Protein AF-A0A838SIJ2-F1 (afdb_monomer)

pLDDT: mean 89.36, std 15.44, range [29.81, 98.94]

Radius of gyration: 17.77 Å; Cα contacts (8 Å, |Δi|>4): 560; chains: 1; bounding box: 44×37×48 Å

Foldseek 3Di:
DDFQPCPPAKDKDQDALNAGEWEQLDPVSDTDRDIDIAGPLQSLLSNLLQVLQQVLLLVQAPPPDLSVQGWRYWYWHAQQDQDPVHLPPDCNSNSFKTWTQWTDGDPPDIQGLQVQLCPDPDLLSVLLVLLSQLSLLLAAQDWAALLQDPVRSRTIMGGRPDDDSAQDLQFLRSQLSLQSLLCSQVVDDDDRGSHCDPSSVVSSVVLCVLLVQDDDRNVDSQSSNSSSSSSSSCSSNSHHRNPDDDPDNGDDCPSPHPDDDDCPPPPDDD

Structure (mmCIF, N/CA/C/O backbone):
data_AF-A0A838SIJ2-F1
#
_entry.id   AF-A0A838SIJ2-F1
#
loop_
_atom_site.group_PDB
_atom_site.id
_atom_site.type_symbol
_atom_site.label_atom_id
_atom_site.label_alt_id
_atom_site.label_comp_id
_atom_site.label_asym_id
_atom_site.label_entity_id
_atom_site.label_seq_id
_atom_site.pdbx_PDB_ins_code
_atom_site.Cartn_x
_atom_site.Cartn_y
_atom_site.Cartn_z
_atom_site.occupancy
_atom_site.B_iso_or_equiv
_atom_site.auth_seq_id
_atom_site.auth_comp_id
_atom_site.auth_asym_id
_atom_site.auth_atom_id
_atom_site.pdbx_PDB_model_num
ATOM 1 N N . MET A 1 1 ? -0.429 3.251 -28.518 1.00 53.34 1 MET A N 1
ATOM 2 C CA . MET A 1 1 ? 0.922 2.746 -28.182 1.00 53.34 1 MET A CA 1
ATOM 3 C C . MET A 1 1 ? 0.916 1.240 -28.373 1.00 53.34 1 MET A C 1
ATOM 5 O O . MET A 1 1 ? -0.005 0.615 -27.863 1.00 53.34 1 MET A O 1
ATOM 9 N N . GLY A 1 2 ? 1.879 0.671 -29.103 1.00 61.56 2 GLY A N 1
ATOM 10 C CA . GLY A 1 2 ? 2.082 -0.785 -29.108 1.00 61.56 2 GLY A CA 1
ATOM 11 C C . GLY A 1 2 ? 2.695 -1.230 -27.777 1.00 61.56 2 GLY A C 1
ATOM 12 O O . GLY A 1 2 ? 3.528 -0.504 -27.230 1.00 61.56 2 GLY A O 1
ATOM 13 N N . CYS A 1 3 ? 2.268 -2.368 -27.221 1.00 69.94 3 CYS A N 1
ATOM 14 C CA . CYS A 1 3 ? 2.990 -2.980 -26.100 1.00 69.94 3 CYS A CA 1
ATOM 15 C C . CYS A 1 3 ? 4.403 -3.347 -26.562 1.00 69.94 3 CYS A C 1
ATOM 17 O O . CYS A 1 3 ? 4.598 -3.655 -27.733 1.00 69.94 3 CYS A O 1
ATOM 19 N N . CYS A 1 4 ? 5.382 -3.305 -25.662 1.00 71.62 4 CYS A N 1
ATOM 20 C CA . CYS A 1 4 ? 6.754 -3.765 -25.909 1.00 71.62 4 CYS A CA 1
ATOM 21 C C . CYS A 1 4 ? 7.569 -3.105 -27.048 1.00 71.62 4 CYS A C 1
ATOM 23 O O . CYS A 1 4 ? 8.779 -3.307 -27.064 1.00 71.62 4 CYS A O 1
ATOM 25 N N . ASP A 1 5 ? 6.976 -2.245 -27.890 1.00 59.56 5 ASP A N 1
ATOM 26 C CA . ASP A 1 5 ? 7.589 -1.767 -29.145 1.00 59.56 5 ASP A CA 1
ATOM 27 C C . ASP A 1 5 ? 7.720 -0.237 -29.293 1.00 59.56 5 ASP A C 1
ATOM 29 O O . ASP A 1 5 ? 8.148 0.248 -30.340 1.00 59.56 5 ASP A O 1
ATOM 33 N N . SER A 1 6 ? 7.405 0.579 -28.278 1.00 53.91 6 SER A N 1
ATOM 34 C CA . SER A 1 6 ? 7.666 2.030 -28.359 1.00 53.91 6 SER A CA 1
ATOM 35 C C . SER A 1 6 ? 8.586 2.532 -27.249 1.00 53.91 6 SER A C 1
ATOM 37 O O . SER A 1 6 ? 8.136 3.105 -26.256 1.00 53.91 6 SER A O 1
ATOM 39 N N . GLU A 1 7 ? 9.895 2.366 -27.458 1.00 52.31 7 GLU A N 1
ATOM 40 C CA . GLU A 1 7 ? 10.956 2.969 -26.635 1.00 52.31 7 GLU A CA 1
ATOM 41 C C . GLU A 1 7 ? 10.888 4.506 -26.605 1.00 52.31 7 GLU A C 1
ATOM 43 O O . GLU A 1 7 ? 11.326 5.127 -25.642 1.00 52.31 7 GLU A O 1
ATOM 48 N N . ALA A 1 8 ? 10.265 5.129 -27.611 1.00 49.56 8 ALA A N 1
ATOM 49 C CA . ALA A 1 8 ? 10.260 6.579 -27.805 1.00 49.56 8 ALA A CA 1
ATOM 50 C C . ALA A 1 8 ? 9.550 7.401 -26.702 1.00 49.56 8 ALA A C 1
ATOM 52 O O . ALA A 1 8 ? 9.642 8.625 -26.725 1.00 49.56 8 ALA A O 1
ATOM 53 N N . GLN A 1 9 ? 8.837 6.774 -25.754 1.00 62.00 9 GLN A N 1
ATOM 54 C CA . GLN A 1 9 ? 8.117 7.475 -24.669 1.00 62.00 9 GLN A CA 1
ATOM 55 C C . GLN A 1 9 ? 8.247 6.805 -23.285 1.00 62.00 9 GLN A C 1
ATOM 57 O O . GLN A 1 9 ? 7.530 7.166 -22.349 1.00 62.00 9 GLN A O 1
ATOM 62 N N . ALA A 1 10 ? 9.140 5.824 -23.126 1.00 80.25 10 ALA A N 1
ATOM 63 C CA . ALA A 1 10 ? 9.351 5.186 -21.829 1.00 80.25 10 ALA A CA 1
ATOM 64 C C . ALA A 1 10 ? 10.190 6.087 -20.907 1.00 80.25 10 ALA A C 1
ATOM 66 O O . ALA A 1 10 ? 11.234 6.607 -21.302 1.00 80.25 10 ALA A O 1
ATOM 67 N N . LYS A 1 11 ? 9.767 6.245 -19.651 1.00 91.12 11 LYS A N 1
ATOM 68 C CA . LYS A 1 11 ? 10.617 6.806 -18.597 1.00 91.12 11 LYS A CA 1
ATOM 69 C C . LYS A 1 11 ? 11.554 5.718 -18.108 1.00 91.12 11 LYS A C 1
ATOM 71 O O . LYS A 1 11 ? 11.099 4.647 -17.713 1.00 91.12 11 LYS A O 1
ATOM 76 N N . VAL A 1 12 ? 12.845 6.019 -18.121 1.00 94.19 12 VAL A N 1
ATOM 77 C CA . VAL A 1 12 ? 13.912 5.169 -17.589 1.00 94.19 12 VAL A CA 1
ATOM 78 C C . VAL A 1 12 ? 14.389 5.779 -16.276 1.00 94.19 12 VAL A C 1
ATOM 80 O O . VAL A 1 12 ? 14.606 6.988 -16.211 1.00 94.19 12 VAL A O 1
ATOM 83 N N . PHE A 1 13 ? 14.505 4.972 -15.225 1.00 95.94 13 PHE A N 1
ATOM 84 C CA . PHE A 1 13 ? 14.795 5.466 -13.882 1.00 95.94 13 PHE A CA 1
ATOM 85 C C . PHE A 1 13 ? 15.447 4.402 -12.998 1.00 95.94 13 PHE A C 1
ATOM 87 O O . PHE A 1 13 ? 15.143 3.218 -13.093 1.00 95.94 13 PHE A O 1
ATOM 94 N N . ASP A 1 14 ? 16.309 4.847 -12.091 1.00 97.62 14 ASP A N 1
ATOM 95 C CA . ASP A 1 14 ? 16.904 4.055 -11.004 1.00 97.62 14 ASP A CA 1
ATOM 96 C C . ASP A 1 14 ? 16.469 4.568 -9.611 1.00 97.62 14 ASP A C 1
ATOM 98 O O . ASP A 1 14 ? 16.940 4.099 -8.566 1.00 97.62 14 ASP A O 1
ATOM 102 N N . LYS A 1 15 ? 15.582 5.574 -9.598 1.00 98.19 15 LYS A N 1
ATOM 103 C CA . LYS A 1 15 ? 15.028 6.237 -8.415 1.00 98.19 15 LYS A CA 1
ATOM 104 C C . LYS A 1 15 ? 13.586 6.690 -8.652 1.00 98.19 15 LYS A C 1
ATOM 106 O O . LYS A 1 15 ? 13.228 7.109 -9.750 1.00 98.19 15 LYS A O 1
ATOM 111 N N . LEU A 1 16 ? 12.792 6.704 -7.586 1.00 97.12 16 LEU A N 1
ATOM 112 C CA . LEU A 1 16 ? 11.449 7.285 -7.506 1.00 97.12 16 LEU A CA 1
ATOM 113 C C . LEU A 1 16 ? 11.408 8.243 -6.313 1.00 97.12 16 LEU A C 1
ATOM 115 O O . LEU A 1 16 ? 11.765 7.845 -5.210 1.00 97.12 16 LEU A O 1
ATOM 119 N N . ALA A 1 17 ? 11.030 9.508 -6.522 1.00 95.56 17 ALA A N 1
ATOM 120 C CA . ALA A 1 17 ? 11.059 10.544 -5.477 1.00 95.56 17 ALA A CA 1
ATOM 121 C C . ALA A 1 17 ? 12.393 10.597 -4.691 1.00 95.56 17 ALA A C 1
ATOM 123 O O . ALA A 1 17 ? 12.428 10.723 -3.468 1.00 95.56 17 ALA A O 1
ATOM 124 N N . GLY A 1 18 ? 13.519 10.419 -5.396 1.00 97.06 18 GLY A N 1
ATOM 125 C CA . GLY A 1 18 ? 14.865 10.359 -4.808 1.00 97.06 18 GLY A CA 1
ATOM 126 C C . GLY A 1 18 ? 15.208 9.049 -4.082 1.00 97.06 18 GLY A C 1
ATOM 127 O O . GLY A 1 18 ? 16.380 8.822 -3.779 1.00 97.06 18 GLY A O 1
ATOM 128 N N . VAL A 1 19 ? 14.232 8.167 -3.857 1.00 98.31 19 VAL A N 1
ATOM 129 C CA . VAL A 1 19 ? 14.419 6.842 -3.262 1.00 98.31 19 VAL A CA 1
ATOM 130 C C . VAL A 1 19 ? 14.907 5.877 -4.332 1.00 98.31 19 VAL A C 1
ATOM 132 O O . VAL A 1 19 ? 14.281 5.763 -5.385 1.00 98.31 19 VAL A O 1
ATOM 135 N N . PRO A 1 20 ? 16.001 5.153 -4.100 1.00 98.25 20 PRO A N 1
ATOM 136 C CA . PRO A 1 20 ? 16.489 4.221 -5.092 1.00 98.25 20 PRO A CA 1
ATOM 137 C C . PRO A 1 20 ? 15.647 2.960 -5.281 1.00 98.25 20 PRO A C 1
ATOM 139 O O . PRO A 1 20 ? 15.061 2.441 -4.329 1.00 98.25 20 PRO A O 1
ATOM 142 N N . THR A 1 21 ? 15.742 2.402 -6.488 1.00 98.25 21 THR A N 1
ATOM 143 C CA . THR A 1 21 ? 15.089 1.153 -6.880 1.00 98.25 21 THR A CA 1
ATOM 144 C C . THR A 1 21 ? 16.060 -0.022 -7.013 1.00 98.25 21 THR A C 1
ATOM 146 O O . THR A 1 21 ? 17.234 0.136 -7.363 1.00 98.25 21 THR A O 1
ATOM 149 N N . PHE A 1 22 ? 15.550 -1.216 -6.722 1.00 98.06 22 PHE A N 1
ATOM 150 C CA . PHE A 1 22 ? 16.259 -2.490 -6.761 1.00 98.06 22 PHE A CA 1
ATOM 151 C C . PHE A 1 22 ? 15.394 -3.576 -7.406 1.00 98.06 22 PHE A C 1
ATOM 153 O O . PHE A 1 22 ? 14.169 -3.458 -7.453 1.00 98.06 22 PHE A O 1
ATOM 160 N N . TYR A 1 23 ? 16.043 -4.645 -7.853 1.00 97.12 23 TYR A N 1
ATOM 161 C CA . TYR A 1 23 ? 15.425 -5.873 -8.352 1.00 97.12 23 TYR A CA 1
ATOM 162 C C . TYR A 1 23 ? 15.892 -7.069 -7.512 1.00 97.12 23 TYR A C 1
ATOM 164 O O . TYR A 1 23 ? 17.026 -7.055 -7.035 1.00 97.12 23 TYR A O 1
ATOM 172 N N . ILE A 1 24 ? 15.033 -8.073 -7.293 1.00 94.00 24 ILE A N 1
ATOM 173 C CA . ILE A 1 24 ? 15.352 -9.253 -6.452 1.00 94.00 24 ILE A CA 1
ATOM 174 C C . ILE A 1 24 ? 15.029 -10.601 -7.107 1.00 94.00 24 ILE A C 1
ATOM 176 O O . ILE A 1 24 ? 15.466 -11.641 -6.628 1.00 94.00 24 ILE A O 1
ATOM 180 N N . ARG A 1 25 ? 14.318 -10.622 -8.240 1.00 91.56 25 ARG A N 1
ATOM 181 C CA . ARG A 1 25 ? 13.931 -11.870 -8.930 1.00 91.56 25 ARG A CA 1
ATOM 182 C C . ARG A 1 25 ? 15.047 -12.417 -9.837 1.00 91.56 25 ARG A C 1
ATOM 184 O O . ARG A 1 25 ? 14.782 -13.083 -10.834 1.00 91.56 25 ARG A O 1
ATOM 191 N N . ASN A 1 26 ? 16.297 -12.104 -9.508 1.00 86.25 26 ASN A N 1
ATOM 192 C CA . ASN A 1 26 ? 17.487 -12.607 -10.188 1.00 86.25 26 ASN A CA 1
ATOM 193 C C . ASN A 1 26 ? 17.900 -13.982 -9.634 1.00 86.25 26 ASN A C 1
ATOM 195 O O . ASN A 1 26 ? 17.316 -14.504 -8.686 1.00 86.25 26 ASN A O 1
ATOM 199 N N . ALA A 1 27 ? 18.931 -14.578 -10.235 1.00 85.88 27 ALA A N 1
ATOM 200 C CA . ALA A 1 27 ? 19.389 -15.915 -9.868 1.00 85.88 27 ALA A CA 1
ATOM 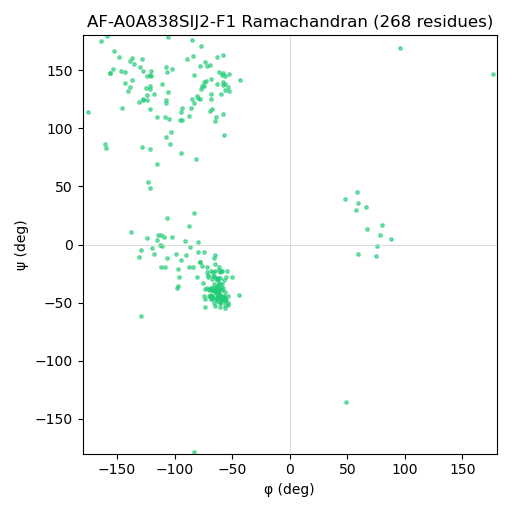201 C C . ALA A 1 27 ? 19.988 -16.010 -8.451 1.00 85.88 27 ALA A C 1
ATOM 203 O O . ALA A 1 27 ? 20.016 -17.107 -7.897 1.00 85.88 27 ALA A O 1
ATOM 204 N N . SER A 1 28 ? 20.480 -14.908 -7.868 1.00 85.62 28 SER A N 1
ATOM 205 C CA . SER A 1 28 ? 21.036 -14.924 -6.508 1.00 85.62 28 SER A CA 1
ATOM 206 C C . SER A 1 28 ? 19.965 -14.785 -5.426 1.00 85.62 28 SER A C 1
ATOM 208 O O . SER A 1 28 ? 20.227 -15.138 -4.279 1.00 85.62 28 SER A O 1
ATOM 210 N N . GLY A 1 29 ? 18.773 -14.280 -5.767 1.00 83.19 29 GLY A N 1
ATOM 211 C CA . GLY A 1 29 ? 17.741 -13.924 -4.789 1.00 83.19 29 GLY A CA 1
ATOM 212 C C . GLY A 1 29 ? 18.141 -12.740 -3.903 1.00 83.19 29 GLY A C 1
ATOM 213 O O . GLY A 1 29 ? 17.509 -12.487 -2.878 1.00 83.19 29 GLY A O 1
ATOM 214 N N . GLU A 1 30 ? 19.202 -12.020 -4.274 1.00 88.25 30 GLU A N 1
ATOM 215 C CA . GLU A 1 30 ? 19.677 -10.839 -3.568 1.00 88.25 30 GLU A CA 1
ATOM 216 C C . GLU A 1 30 ? 19.257 -9.574 -4.309 1.00 88.25 30 GLU A C 1
ATOM 218 O O . GLU A 1 30 ? 19.140 -9.539 -5.534 1.00 88.25 30 GLU A O 1
ATOM 223 N N . ARG A 1 31 ? 19.066 -8.489 -3.558 1.00 92.12 31 ARG A N 1
ATOM 224 C CA . ARG A 1 31 ? 18.758 -7.197 -4.167 1.00 92.12 31 ARG A CA 1
ATOM 225 C C . ARG A 1 31 ? 19.947 -6.654 -4.934 1.00 92.12 31 ARG A C 1
ATOM 227 O O . ARG A 1 31 ? 21.010 -6.435 -4.358 1.00 92.12 31 ARG A O 1
ATOM 234 N N . GLU A 1 32 ? 19.701 -6.267 -6.173 1.00 95.12 32 GLU A N 1
ATOM 235 C CA . GLU A 1 32 ? 20.660 -5.544 -6.997 1.00 95.12 32 GLU A CA 1
ATOM 236 C C . GLU A 1 32 ? 20.108 -4.188 -7.435 1.00 95.12 32 GLU A C 1
ATOM 238 O O . GLU A 1 32 ? 18.898 -3.997 -7.582 1.00 95.12 32 GLU A O 1
ATOM 243 N N . ARG A 1 33 ? 21.007 -3.214 -7.611 1.00 95.50 33 ARG A N 1
ATOM 244 C CA . ARG A 1 33 ? 20.654 -1.918 -8.202 1.00 95.50 33 ARG A CA 1
ATOM 245 C C . ARG A 1 33 ? 20.105 -2.162 -9.599 1.00 95.50 33 ARG A C 1
ATOM 247 O O . ARG A 1 33 ? 20.763 -2.828 -10.391 1.00 95.50 33 ARG A O 1
ATOM 254 N N . TYR A 1 34 ? 18.946 -1.588 -9.903 1.00 95.31 34 TYR A N 1
ATOM 255 C CA . TYR A 1 34 ? 18.307 -1.822 -11.189 1.00 95.31 34 TYR A CA 1
ATOM 256 C C . TYR A 1 34 ? 17.708 -0.545 -11.766 1.00 95.31 34 TYR A C 1
ATOM 258 O O . TYR A 1 34 ? 17.038 0.218 -11.063 1.00 95.31 34 TYR A O 1
ATOM 266 N N . THR A 1 35 ? 17.944 -0.350 -13.062 1.00 95.44 35 THR A N 1
ATOM 267 C CA . THR A 1 35 ? 17.346 0.720 -13.856 1.00 95.44 35 THR A CA 1
ATOM 268 C C . THR A 1 35 ? 16.091 0.178 -14.524 1.00 95.44 35 THR A C 1
ATOM 270 O O . THR A 1 35 ? 16.156 -0.613 -15.466 1.00 95.44 35 THR A O 1
ATOM 273 N N . PHE A 1 36 ? 14.935 0.599 -14.029 1.00 94.94 36 PHE A N 1
ATOM 274 C CA . PHE A 1 36 ? 13.646 0.235 -14.590 1.00 94.94 36 PHE A CA 1
ATOM 275 C C . PHE A 1 36 ? 13.271 1.144 -15.757 1.00 94.94 36 PHE A C 1
ATOM 277 O O .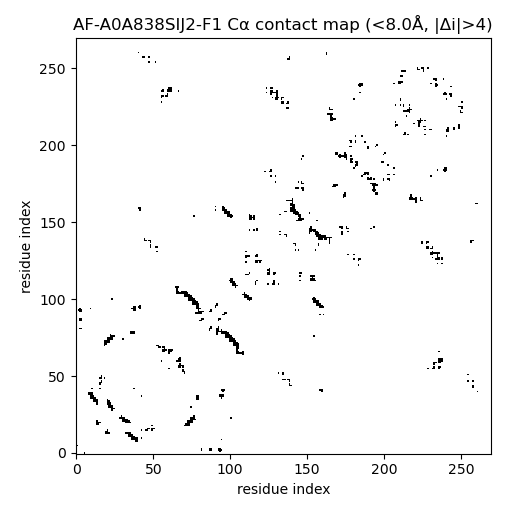 PHE A 1 36 ? 13.787 2.250 -15.930 1.00 94.94 36 PHE A O 1
ATOM 284 N N . LYS A 1 37 ? 12.310 0.667 -16.542 1.00 92.88 37 LYS A N 1
ATOM 285 C CA . LYS A 1 37 ? 11.570 1.475 -17.504 1.00 92.88 37 LYS A CA 1
ATOM 286 C C . LYS A 1 37 ? 10.076 1.302 -17.268 1.00 92.88 37 LYS A C 1
ATOM 288 O O . LYS A 1 37 ? 9.661 0.238 -16.820 1.00 92.88 37 LYS A O 1
ATOM 293 N N . CYS A 1 38 ? 9.277 2.321 -17.556 1.00 92.44 38 CYS A N 1
ATOM 294 C CA . CYS A 1 38 ? 7.818 2.225 -17.636 1.00 92.44 38 CYS A CA 1
ATOM 295 C C . CYS A 1 38 ? 7.237 3.369 -18.467 1.00 92.44 38 CYS A C 1
ATOM 297 O O . CYS A 1 38 ? 7.981 4.210 -18.972 1.00 92.44 38 CYS A O 1
ATOM 299 N N . ASN A 1 39 ? 5.918 3.411 -18.647 1.00 89.31 39 ASN A N 1
ATOM 300 C CA . ASN A 1 39 ? 5.311 4.572 -19.284 1.00 89.31 39 ASN A CA 1
ATOM 301 C C . ASN A 1 39 ? 5.285 5.785 -18.333 1.00 89.31 39 ASN A C 1
ATOM 303 O O . ASN A 1 39 ? 5.329 5.649 -17.109 1.00 89.31 39 ASN A O 1
ATOM 307 N N . GLU A 1 40 ? 5.204 6.992 -18.894 1.00 89.19 40 GLU A N 1
ATOM 308 C CA . GLU A 1 40 ? 5.257 8.236 -18.112 1.00 89.19 40 GLU A CA 1
ATOM 309 C C . GLU A 1 40 ? 4.137 8.348 -17.066 1.00 89.19 40 GLU A C 1
ATOM 311 O O . GLU A 1 40 ? 4.374 8.791 -15.943 1.00 89.19 40 GLU A O 1
ATOM 316 N N . TYR A 1 41 ? 2.931 7.876 -17.389 1.00 87.31 41 TYR A N 1
ATOM 317 C CA . TYR A 1 41 ? 1.806 7.902 -16.454 1.00 87.31 41 TYR A CA 1
ATOM 318 C C . TYR A 1 41 ? 2.025 7.004 -15.233 1.00 87.31 41 TYR A C 1
ATOM 320 O O . TYR A 1 41 ? 1.635 7.372 -14.124 1.00 87.31 41 TYR A O 1
ATOM 328 N N . LEU A 1 42 ? 2.616 5.819 -15.414 1.00 91.69 42 LEU A N 1
ATOM 329 C CA . LEU A 1 42 ? 2.960 4.937 -14.306 1.00 91.69 42 LEU A CA 1
ATOM 330 C C . LEU A 1 42 ? 4.106 5.542 -13.503 1.00 91.69 42 LEU A C 1
ATOM 332 O O . LEU A 1 42 ? 4.007 5.580 -12.281 1.00 91.69 42 LEU A O 1
ATOM 336 N N . PHE A 1 43 ? 5.140 6.065 -14.170 1.00 93.75 43 PHE A N 1
ATOM 337 C CA . PHE A 1 43 ? 6.268 6.721 -13.507 1.00 93.75 43 PHE A CA 1
ATOM 338 C C . PHE A 1 43 ? 5.801 7.835 -12.564 1.00 93.75 43 PHE A C 1
ATOM 340 O O . PHE A 1 43 ? 6.134 7.811 -11.381 1.00 93.75 43 PHE A O 1
ATOM 347 N N . ASN A 1 44 ? 4.969 8.761 -13.050 1.00 91.31 44 ASN A N 1
ATOM 348 C CA . ASN A 1 44 ? 4.460 9.871 -12.239 1.00 91.31 44 ASN A CA 1
ATOM 349 C C . ASN A 1 44 ? 3.606 9.375 -11.060 1.00 91.31 44 ASN A C 1
ATOM 351 O O . ASN A 1 44 ? 3.689 9.908 -9.956 1.00 91.31 44 ASN A O 1
ATOM 355 N N . ARG A 1 45 ? 2.808 8.316 -11.254 1.00 91.50 45 ARG A N 1
ATOM 356 C CA . ARG A 1 45 ? 2.011 7.725 -10.166 1.00 91.50 45 ARG A CA 1
ATOM 357 C C . ARG A 1 45 ? 2.869 7.034 -9.121 1.00 91.50 45 ARG A C 1
ATOM 359 O O . ARG A 1 45 ? 2.624 7.237 -7.937 1.00 91.50 45 ARG A O 1
ATOM 366 N N . LEU A 1 46 ? 3.862 6.255 -9.542 1.00 95.81 46 LEU A N 1
ATOM 367 C CA . LEU A 1 46 ? 4.829 5.637 -8.641 1.00 95.81 46 LEU A CA 1
ATOM 368 C C . LEU A 1 46 ? 5.596 6.711 -7.867 1.00 95.81 46 LEU A C 1
ATOM 370 O O . LEU A 1 46 ? 5.731 6.593 -6.657 1.00 95.81 46 LEU A O 1
ATOM 374 N N . HIS A 1 47 ? 6.025 7.785 -8.530 1.00 95.31 47 HIS A N 1
ATOM 375 C CA . HIS A 1 47 ? 6.695 8.911 -7.884 1.00 95.31 47 HIS A CA 1
ATOM 376 C C . HIS A 1 47 ? 5.835 9.510 -6.761 1.00 95.31 47 HIS A C 1
ATOM 378 O O . HIS A 1 47 ? 6.264 9.532 -5.608 1.00 95.31 47 HIS A O 1
ATOM 384 N N . ASN A 1 48 ? 4.595 9.901 -7.069 1.00 92.81 48 ASN A N 1
ATOM 385 C CA . ASN A 1 48 ? 3.687 10.497 -6.086 1.00 92.81 48 ASN A CA 1
ATOM 386 C C . ASN A 1 48 ? 3.299 9.502 -4.976 1.00 92.81 48 ASN A C 1
ATOM 388 O O . ASN A 1 48 ? 3.125 9.883 -3.817 1.00 92.81 48 ASN A O 1
ATOM 392 N N . TRP A 1 49 ? 3.177 8.213 -5.310 1.00 95.94 49 TRP A N 1
ATOM 393 C CA . TRP A 1 49 ? 2.964 7.157 -4.324 1.00 95.94 49 TRP A CA 1
ATOM 394 C C . TRP A 1 49 ? 4.135 7.069 -3.340 1.00 95.94 49 TRP A C 1
ATOM 396 O O . TRP A 1 49 ? 3.894 7.008 -2.136 1.00 95.94 49 TRP A O 1
ATOM 406 N N . VAL A 1 50 ? 5.386 7.123 -3.811 1.00 97.50 50 VAL A N 1
ATOM 407 C CA . VAL A 1 50 ? 6.569 7.088 -2.937 1.00 97.50 50 VAL A CA 1
ATOM 408 C C . VAL A 1 50 ? 6.627 8.317 -2.033 1.00 97.50 50 VAL A C 1
ATOM 410 O O . VAL A 1 50 ? 6.918 8.177 -0.844 1.00 97.50 50 VAL A O 1
ATOM 413 N N . GLU A 1 51 ? 6.293 9.505 -2.542 1.00 95.38 51 GLU A N 1
ATOM 414 C CA . GLU A 1 51 ? 6.178 10.706 -1.706 1.00 95.38 51 GLU A CA 1
ATOM 415 C C . GLU A 1 51 ? 5.137 10.520 -0.599 1.00 95.38 51 GLU A C 1
ATOM 417 O O . GLU A 1 51 ? 5.422 10.788 0.573 1.00 95.38 51 GLU A O 1
ATOM 422 N N . ARG A 1 52 ? 3.953 9.986 -0.935 1.00 94.00 52 ARG A N 1
ATOM 423 C CA . ARG A 1 52 ? 2.911 9.704 0.059 1.00 94.00 52 ARG A CA 1
ATOM 424 C C . ARG A 1 52 ? 3.350 8.643 1.060 1.00 94.00 52 ARG A C 1
ATOM 426 O O . ARG A 1 52 ? 3.164 8.844 2.257 1.00 94.00 52 ARG A O 1
ATOM 433 N N . LEU A 1 53 ? 3.914 7.532 0.598 1.00 97.56 53 LEU A N 1
ATOM 434 C CA . LEU A 1 53 ? 4.428 6.453 1.438 1.00 97.56 53 LEU A CA 1
ATOM 435 C C . LEU A 1 53 ? 5.426 7.001 2.462 1.00 97.56 53 LEU A C 1
ATOM 437 O O . LEU A 1 53 ? 5.263 6.780 3.661 1.00 97.56 53 LEU A O 1
ATOM 441 N N . ASN A 1 54 ? 6.399 7.782 1.989 1.00 96.25 54 ASN A N 1
ATOM 442 C CA . ASN A 1 54 ? 7.422 8.404 2.818 1.00 96.25 54 ASN A CA 1
ATOM 443 C C . ASN A 1 54 ? 6.822 9.411 3.809 1.00 96.25 54 ASN A C 1
ATOM 445 O O . ASN A 1 54 ? 7.206 9.427 4.977 1.00 96.25 54 ASN A O 1
ATOM 449 N N . TYR A 1 55 ? 5.859 10.228 3.371 1.00 95.06 55 TYR A N 1
ATOM 450 C CA . TYR A 1 55 ? 5.154 11.169 4.240 1.00 95.06 55 TYR A CA 1
ATOM 451 C C . TYR A 1 55 ? 4.417 10.450 5.375 1.00 95.06 55 TYR A C 1
ATOM 453 O O . TYR A 1 55 ? 4.638 10.765 6.544 1.00 95.06 55 TYR A O 1
ATOM 461 N N . VAL A 1 56 ? 3.568 9.464 5.061 1.00 95.69 56 VAL A N 1
ATOM 462 C CA . VAL A 1 56 ? 2.734 8.797 6.075 1.00 95.69 56 VAL A CA 1
ATOM 463 C C . VAL A 1 56 ? 3.602 7.976 7.028 1.00 95.69 56 VAL A C 1
ATOM 465 O O . VAL A 1 56 ? 3.413 8.064 8.242 1.00 95.69 56 VAL A O 1
ATOM 468 N N . SER A 1 57 ? 4.591 7.232 6.518 1.00 97.75 57 SER A N 1
ATOM 469 C CA . SER A 1 57 ? 5.478 6.439 7.374 1.00 97.75 57 SER A CA 1
ATOM 470 C C . SER A 1 57 ? 6.289 7.323 8.322 1.00 97.75 57 SER A C 1
ATOM 472 O O . SER A 1 57 ? 6.387 7.017 9.510 1.00 97.75 57 SER A O 1
ATOM 474 N N . LYS A 1 58 ? 6.818 8.457 7.838 1.00 96.44 58 LYS A N 1
ATOM 475 C CA . LYS A 1 58 ? 7.540 9.414 8.685 1.00 96.44 58 LYS A CA 1
ATOM 476 C C . LYS A 1 58 ? 6.620 10.098 9.676 1.00 96.44 58 LYS A C 1
ATOM 478 O O . LYS A 1 58 ? 7.018 10.326 10.812 1.00 96.44 58 LYS A O 1
ATOM 483 N N . GLN A 1 59 ? 5.403 10.443 9.281 1.00 95.50 59 GLN A N 1
ATOM 484 C CA . GLN A 1 59 ? 4.481 11.135 10.170 1.00 95.50 59 GLN A CA 1
ATOM 485 C C . GLN A 1 59 ? 4.046 10.230 11.328 1.00 95.50 59 GLN A C 1
ATOM 487 O O . GLN A 1 59 ? 4.108 10.646 12.487 1.00 95.50 59 GLN A O 1
ATOM 492 N N . TYR A 1 60 ? 3.682 8.982 11.034 1.00 97.12 60 TYR A N 1
ATOM 493 C CA . TYR A 1 60 ? 3.011 8.105 11.995 1.00 97.12 60 TYR A CA 1
ATOM 494 C C . TYR A 1 60 ? 3.871 6.984 12.574 1.00 97.12 60 TYR A C 1
ATOM 496 O O . TYR A 1 60 ? 3.462 6.395 13.568 1.00 97.12 60 TYR A O 1
ATOM 504 N N . GLY A 1 61 ? 5.057 6.714 12.020 1.00 97.44 61 GLY A N 1
ATOM 505 C CA . GLY A 1 61 ? 5.980 5.728 12.584 1.00 97.44 61 GLY A CA 1
ATOM 506 C C . GLY A 1 61 ? 6.261 5.975 14.076 1.00 97.44 61 GLY A C 1
ATOM 507 O O . GLY A 1 61 ? 6.296 7.136 14.499 1.00 97.44 61 GLY A O 1
ATOM 508 N N . PRO A 1 62 ? 6.489 4.937 14.899 1.00 96.25 62 PRO A N 1
ATOM 509 C CA . PRO A 1 62 ? 6.866 5.126 16.295 1.00 96.25 62 PRO A CA 1
ATOM 510 C C . PRO A 1 62 ? 8.124 5.995 16.434 1.00 96.25 62 PRO A C 1
ATOM 512 O O . PRO A 1 62 ? 9.037 5.929 15.605 1.00 96.25 62 PRO A O 1
ATOM 515 N N . SER A 1 63 ? 8.194 6.814 17.483 1.00 94.69 63 SER A N 1
ATOM 516 C CA . SER A 1 63 ? 9.385 7.621 17.776 1.00 94.69 63 SE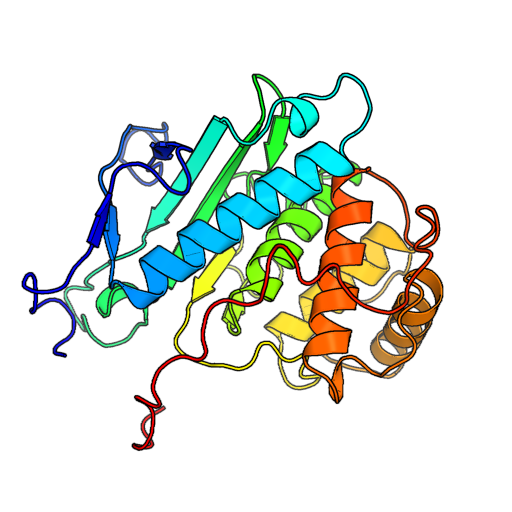R A CA 1
ATOM 517 C C . SER A 1 63 ? 10.628 6.738 17.899 1.00 94.69 63 SER A C 1
ATOM 519 O O . SER A 1 63 ? 10.595 5.710 18.569 1.00 94.69 63 SER A O 1
ATOM 521 N N . GLY A 1 64 ? 11.720 7.136 17.242 1.00 93.62 64 GLY A N 1
ATOM 522 C CA . GLY A 1 64 ? 12.968 6.365 17.211 1.00 93.62 64 GLY A CA 1
ATOM 523 C C . GLY A 1 64 ? 12.953 5.135 16.293 1.00 93.62 64 GLY A C 1
ATOM 524 O O . GLY A 1 64 ? 13.979 4.475 16.180 1.00 93.62 64 GLY A O 1
ATOM 525 N N . SER A 1 65 ? 11.836 4.826 15.623 1.00 96.44 65 SER A N 1
ATOM 526 C CA . SER A 1 65 ? 11.803 3.775 14.599 1.00 96.44 65 SER A CA 1
ATOM 527 C C . SER A 1 65 ? 12.402 4.254 13.277 1.00 96.44 65 SER A C 1
ATOM 529 O O . SER A 1 65 ? 12.313 5.431 12.925 1.00 96.44 65 SER A O 1
ATOM 531 N N . ASP A 1 66 ? 12.917 3.317 12.484 1.00 97.31 66 ASP A N 1
ATOM 532 C CA . ASP A 1 66 ? 13.468 3.617 11.161 1.00 97.31 66 ASP A CA 1
ATOM 533 C C . ASP A 1 66 ? 12.445 4.210 10.183 1.00 97.31 66 ASP A C 1
ATOM 535 O O . ASP A 1 66 ? 12.825 4.924 9.257 1.00 97.31 66 ASP A O 1
ATOM 539 N N . LEU A 1 67 ? 11.141 4.001 10.408 1.00 97.25 67 LEU A N 1
ATOM 540 C CA . LEU A 1 67 ? 10.077 4.599 9.596 1.00 97.25 67 LEU A CA 1
ATOM 541 C C . LEU A 1 67 ? 10.175 6.137 9.576 1.00 97.25 67 LEU A C 1
ATOM 543 O O . LEU A 1 67 ? 9.848 6.760 8.562 1.00 97.25 67 LEU A O 1
ATOM 547 N N . LYS A 1 68 ? 10.678 6.743 10.666 1.00 96.06 68 LYS A N 1
ATOM 548 C CA . LYS A 1 68 ? 10.925 8.191 10.804 1.00 96.06 68 LYS A CA 1
ATOM 549 C C . LYS A 1 68 ? 12.098 8.684 9.953 1.00 96.06 68 LYS A C 1
ATOM 551 O O . LYS A 1 68 ? 12.098 9.846 9.548 1.00 96.06 68 LYS A O 1
ATOM 556 N N . SER A 1 69 ? 13.054 7.814 9.632 1.00 94.50 69 SER A N 1
ATOM 557 C CA . SER A 1 69 ? 14.200 8.127 8.765 1.00 94.50 69 SER A CA 1
ATOM 558 C C . SER A 1 69 ? 13.781 8.280 7.298 1.00 94.50 69 SER A C 1
ATOM 560 O O . SER A 1 69 ? 14.411 9.007 6.529 1.00 94.50 69 SER A O 1
ATOM 562 N N . GLY A 1 70 ? 12.654 7.671 6.923 1.00 94.69 70 GLY A N 1
ATOM 563 C CA . GLY A 1 70 ? 12.138 7.660 5.560 1.00 94.69 70 GLY A CA 1
ATOM 564 C C . GLY A 1 70 ? 12.516 6.428 4.766 1.00 94.69 70 GLY A C 1
ATOM 565 O O . GLY A 1 70 ? 13.333 5.617 5.199 1.00 94.69 70 GLY A O 1
ATOM 566 N N . VAL A 1 71 ? 11.881 6.293 3.605 1.00 98.19 71 VAL A N 1
ATOM 567 C CA . VAL A 1 71 ? 12.119 5.172 2.695 1.00 98.19 71 VAL A CA 1
ATOM 568 C C . VAL A 1 71 ? 13.530 5.291 2.114 1.00 98.19 71 VAL A C 1
ATOM 570 O O . VAL A 1 71 ? 13.888 6.318 1.538 1.00 98.19 71 VAL A O 1
ATOM 573 N N . THR A 1 72 ? 14.333 4.242 2.268 1.00 98.12 72 THR A N 1
ATOM 574 C CA . THR A 1 72 ? 15.734 4.177 1.822 1.00 98.12 72 THR A CA 1
ATOM 575 C C . THR A 1 72 ? 15.936 3.257 0.623 1.00 98.12 72 THR A C 1
ATOM 577 O O . THR A 1 72 ? 16.939 3.397 -0.077 1.00 98.12 72 THR A O 1
ATOM 580 N N . ALA A 1 73 ? 15.002 2.340 0.355 1.00 98.19 73 ALA A N 1
ATOM 581 C CA . ALA A 1 73 ? 15.014 1.492 -0.833 1.00 98.19 73 ALA A CA 1
ATOM 582 C C . ALA A 1 73 ? 13.614 0.978 -1.183 1.00 98.19 73 ALA A C 1
ATOM 584 O O . ALA A 1 73 ? 12.806 0.694 -0.295 1.00 98.19 73 ALA A O 1
ATOM 585 N N . LEU A 1 74 ? 13.379 0.801 -2.481 1.00 98.56 74 LEU A N 1
ATOM 586 C CA . LEU A 1 74 ? 12.230 0.098 -3.045 1.00 98.56 74 LEU A CA 1
ATOM 587 C C . LEU A 1 74 ? 12.737 -1.060 -3.896 1.00 98.56 74 LEU A C 1
ATOM 589 O O . LEU A 1 74 ? 13.635 -0.866 -4.715 1.00 98.56 74 LEU A O 1
ATOM 593 N N . THR A 1 75 ? 12.155 -2.238 -3.729 1.00 98.38 75 THR A N 1
ATOM 594 C CA . THR A 1 75 ? 12.508 -3.427 -4.507 1.00 98.38 75 THR A CA 1
ATOM 595 C C . THR A 1 75 ? 11.293 -3.880 -5.297 1.00 98.38 75 THR A C 1
ATOM 597 O O . THR A 1 75 ? 10.220 -4.041 -4.717 1.00 98.38 75 THR A O 1
ATOM 600 N N . PHE A 1 76 ? 11.458 -4.105 -6.598 1.00 98.00 76 PHE A N 1
ATOM 601 C CA . PHE A 1 76 ? 10.385 -4.561 -7.478 1.00 98.00 76 PHE A CA 1
ATOM 602 C C . PHE A 1 76 ? 10.727 -5.899 -8.134 1.00 98.00 76 PHE A C 1
ATOM 604 O O . PHE A 1 76 ? 11.880 -6.134 -8.503 1.00 98.00 76 PHE A O 1
ATOM 611 N N . GLY A 1 77 ? 9.706 -6.731 -8.334 1.00 94.31 77 GLY A N 1
ATOM 612 C CA . GLY A 1 77 ? 9.794 -7.991 -9.072 1.00 94.31 77 GLY A CA 1
ATOM 613 C C . GLY A 1 77 ? 9.582 -7.830 -10.578 1.00 94.31 77 GLY A C 1
ATOM 614 O O . GLY A 1 77 ? 10.021 -8.666 -11.366 1.00 94.31 77 GLY A O 1
ATOM 615 N N . GLY A 1 78 ? 8.978 -6.714 -10.993 1.00 91.81 78 GLY A N 1
ATOM 616 C CA . GLY A 1 78 ? 8.771 -6.357 -12.392 1.00 91.81 78 GLY A CA 1
ATOM 617 C C . GLY A 1 78 ? 7.975 -5.062 -12.537 1.00 91.81 78 GLY A C 1
ATOM 618 O O . GLY A 1 78 ? 7.109 -4.770 -11.724 1.00 91.81 78 GLY A O 1
ATOM 619 N N . ILE A 1 79 ? 8.262 -4.264 -13.570 1.00 91.56 79 ILE A N 1
ATOM 620 C CA . ILE A 1 79 ? 7.475 -3.063 -13.912 1.00 91.56 79 ILE A CA 1
ATOM 621 C C . ILE A 1 79 ? 7.098 -3.114 -15.397 1.00 91.56 79 ILE A C 1
ATOM 623 O O . ILE A 1 79 ? 5.933 -3.252 -15.756 1.00 91.56 79 ILE A O 1
ATOM 627 N N . TYR A 1 80 ? 8.095 -3.129 -16.278 1.00 88.00 80 TYR A N 1
ATOM 628 C CA . 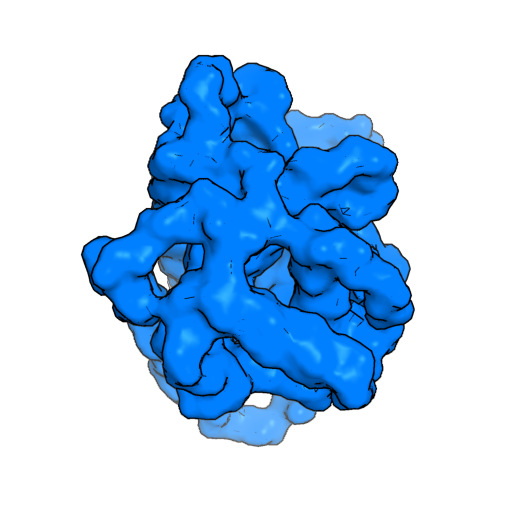TYR A 1 80 ? 7.903 -3.321 -17.715 1.00 88.00 80 TYR A CA 1
ATOM 629 C C . TYR A 1 80 ? 8.379 -4.711 -18.119 1.00 88.00 80 TYR A C 1
ATOM 631 O O . TYR A 1 80 ? 9.567 -4.917 -18.369 1.00 88.00 80 TYR A O 1
ATOM 639 N N . VAL A 1 81 ? 7.456 -5.672 -18.129 1.00 83.31 81 VAL A N 1
ATOM 640 C CA . VAL A 1 81 ? 7.750 -7.085 -18.402 1.00 83.31 81 VAL A CA 1
ATOM 641 C C . VAL A 1 81 ? 7.055 -7.503 -19.688 1.00 83.31 81 VAL A C 1
ATOM 643 O O . VAL A 1 81 ? 5.834 -7.632 -19.737 1.00 83.31 81 VAL A O 1
ATOM 646 N N . CYS A 1 82 ? 7.854 -7.738 -20.726 1.00 78.12 82 CYS A N 1
ATOM 647 C CA . CYS A 1 82 ? 7.388 -8.252 -22.006 1.00 78.12 82 CYS A CA 1
ATOM 648 C C . CYS A 1 82 ? 7.379 -9.776 -21.975 1.00 78.12 82 CYS A C 1
ATOM 650 O O . CYS A 1 82 ? 8.432 -10.413 -21.939 1.00 78.12 82 CYS A O 1
ATOM 652 N N . ARG A 1 83 ? 6.186 -10.373 -21.984 1.00 73.12 83 ARG A N 1
ATOM 653 C CA . ARG A 1 83 ? 6.053 -11.823 -22.151 1.00 73.12 83 ARG A CA 1
ATOM 654 C C . ARG A 1 83 ? 6.310 -12.186 -23.611 1.00 73.12 83 ARG A C 1
ATOM 656 O O . ARG A 1 83 ? 5.792 -11.531 -24.503 1.00 73.12 83 ARG A O 1
ATOM 663 N N . MET A 1 84 ? 7.070 -13.254 -23.853 1.00 72.06 84 MET A N 1
ATOM 664 C CA . MET A 1 84 ? 7.424 -13.669 -25.220 1.00 72.06 84 MET A CA 1
ATOM 665 C C . MET A 1 84 ? 6.226 -14.177 -26.036 1.00 72.06 84 MET A C 1
ATOM 667 O O . MET A 1 84 ? 6.234 -14.054 -27.254 1.00 72.06 84 MET A O 1
ATOM 671 N N . VAL A 1 85 ? 5.217 -14.764 -25.381 1.00 71.56 85 VAL A N 1
ATOM 672 C CA . VAL A 1 85 ? 4.088 -15.430 -26.065 1.00 71.56 85 VAL A CA 1
ATOM 673 C C . VAL A 1 85 ? 2.859 -14.523 -26.193 1.00 71.56 85 VAL A C 1
ATOM 675 O O . VAL A 1 85 ? 2.040 -14.735 -27.076 1.00 71.56 85 VAL A O 1
ATOM 678 N N . ASP A 1 86 ? 2.756 -13.485 -25.362 1.00 70.56 86 ASP A N 1
ATOM 679 C CA . ASP A 1 86 ? 1.770 -12.414 -25.525 1.00 70.56 86 ASP A CA 1
ATOM 680 C C . ASP A 1 86 ? 2.230 -11.174 -24.739 1.00 70.56 86 ASP A C 1
ATOM 682 O O . ASP A 1 86 ? 1.896 -11.008 -23.558 1.00 70.56 86 ASP A O 1
ATOM 686 N N . PRO A 1 87 ? 3.061 -10.321 -25.355 1.00 68.62 87 PRO A N 1
ATOM 687 C CA . PRO A 1 87 ? 3.593 -9.140 -24.695 1.00 68.62 87 PRO A CA 1
ATOM 688 C C . PRO A 1 87 ? 2.507 -8.119 -24.342 1.00 68.62 87 PRO A C 1
ATOM 690 O O . PRO A 1 87 ? 2.764 -7.260 -23.512 1.00 68.62 87 PRO A O 1
ATOM 693 N N . CYS A 1 88 ? 1.308 -8.198 -24.926 1.00 73.69 88 CYS A N 1
ATOM 694 C CA . CYS A 1 88 ? 0.204 -7.267 -24.688 1.00 73.69 88 CYS A CA 1
ATOM 695 C C . CYS A 1 88 ? -0.831 -7.815 -23.688 1.00 73.69 88 CYS A C 1
ATOM 697 O O . CYS A 1 88 ? -1.708 -7.068 -23.264 1.00 73.69 88 CYS A O 1
ATOM 699 N N . ALA A 1 89 ? -0.739 -9.082 -23.270 1.00 76.19 89 ALA A N 1
ATOM 700 C CA . ALA A 1 89 ? -1.726 -9.705 -22.381 1.00 76.19 89 ALA A CA 1
ATOM 701 C C . ALA A 1 89 ? -1.860 -9.038 -21.004 1.00 76.19 89 ALA A C 1
ATOM 703 O O . ALA A 1 89 ? -2.832 -9.288 -20.293 1.00 76.19 89 ALA A O 1
ATOM 704 N N . THR A 1 90 ? -0.864 -8.263 -20.567 1.00 84.44 90 THR A N 1
ATOM 705 C CA . THR A 1 90 ? -0.841 -7.704 -19.214 1.00 84.44 90 THR A CA 1
ATOM 706 C C . THR A 1 90 ? -0.432 -6.240 -19.203 1.00 84.44 90 THR A C 1
ATOM 708 O O . THR A 1 90 ? 0.308 -5.753 -20.061 1.00 84.44 90 THR A O 1
ATOM 711 N N . ALA A 1 91 ? -0.857 -5.535 -18.155 1.00 88.94 91 ALA A N 1
ATOM 712 C CA . ALA A 1 91 ? -0.460 -4.156 -17.900 1.00 88.94 91 ALA A CA 1
ATOM 713 C C . ALA A 1 91 ? 1.072 -3.974 -17.833 1.00 88.94 91 ALA A C 1
ATOM 715 O O . ALA A 1 91 ? 1.573 -2.909 -18.198 1.00 88.94 91 ALA A O 1
ATOM 716 N N . HIS A 1 92 ? 1.837 -5.003 -17.449 1.00 91.31 92 HIS A N 1
ATOM 717 C CA . HIS A 1 92 ? 3.303 -4.940 -17.451 1.00 91.31 92 HIS A CA 1
ATOM 718 C C . HIS A 1 92 ? 3.896 -4.747 -18.845 1.00 91.31 92 HIS A C 1
ATOM 720 O O . HIS A 1 92 ? 4.840 -3.975 -18.994 1.00 91.31 92 HIS A O 1
ATOM 726 N N . GLY A 1 93 ? 3.344 -5.383 -19.876 1.00 87.88 93 GLY A N 1
ATOM 727 C CA . GLY A 1 93 ? 3.850 -5.234 -21.241 1.00 87.88 93 GLY A CA 1
ATOM 728 C C . GLY A 1 93 ? 3.616 -3.847 -21.845 1.00 87.88 93 GLY A C 1
ATOM 729 O O . GLY A 1 93 ? 4.354 -3.391 -22.719 1.00 87.88 93 GLY A O 1
ATOM 730 N N . TYR A 1 94 ? 2.629 -3.125 -21.311 1.00 87.69 94 TYR A N 1
ATOM 731 C CA . TYR A 1 94 ? 2.396 -1.709 -21.599 1.00 87.69 94 TYR A CA 1
ATOM 732 C C . TYR A 1 94 ? 3.198 -0.762 -20.695 1.00 87.69 94 TYR A C 1
ATOM 734 O O . TYR A 1 94 ? 3.089 0.458 -20.838 1.00 87.69 94 TYR A O 1
ATOM 742 N N . GLY A 1 95 ? 3.973 -1.281 -19.736 1.00 90.56 95 GLY A N 1
ATOM 743 C CA . GLY A 1 95 ? 4.652 -0.452 -18.743 1.00 90.56 95 GLY A CA 1
ATOM 744 C C . GLY A 1 95 ? 3.705 0.268 -17.798 1.00 90.56 95 GLY A C 1
ATOM 745 O O . GLY A 1 95 ? 3.988 1.405 -17.422 1.00 90.56 95 GLY A O 1
ATOM 746 N N . ARG A 1 96 ? 2.563 -0.354 -17.493 1.00 91.81 96 ARG A N 1
ATOM 747 C CA . ARG A 1 96 ? 1.444 0.204 -16.719 1.00 91.81 96 ARG A CA 1
ATOM 748 C C . ARG A 1 96 ? 1.225 -0.461 -15.367 1.00 91.81 96 ARG A C 1
ATOM 750 O O . ARG A 1 96 ? 0.338 -0.018 -14.643 1.00 91.81 96 ARG A O 1
ATOM 757 N N . ALA A 1 97 ? 2.034 -1.460 -15.028 1.00 94.44 97 ALA A N 1
ATOM 758 C CA . ALA A 1 97 ? 1.990 -2.167 -13.757 1.00 94.44 97 ALA A CA 1
ATOM 759 C C . ALA A 1 97 ? 3.360 -2.237 -13.082 1.00 94.44 97 ALA A C 1
ATOM 761 O O . ALA A 1 97 ? 4.387 -2.086 -13.738 1.00 94.44 97 ALA A O 1
ATOM 762 N N . ALA A 1 98 ? 3.364 -2.476 -11.777 1.00 97.38 98 ALA A N 1
ATOM 763 C CA . ALA A 1 98 ? 4.546 -2.737 -10.975 1.00 97.38 98 ALA A CA 1
ATOM 764 C C . ALA A 1 98 ? 4.237 -3.789 -9.904 1.00 97.38 98 ALA A C 1
ATOM 766 O O . ALA A 1 98 ? 3.201 -3.706 -9.250 1.00 97.38 98 ALA A O 1
ATOM 767 N N . ASP A 1 99 ? 5.168 -4.712 -9.690 1.00 98.06 99 ASP A N 1
ATOM 768 C CA . ASP A 1 99 ? 5.128 -5.704 -8.618 1.00 98.06 99 ASP A CA 1
ATOM 769 C C . ASP A 1 99 ? 6.118 -5.277 -7.536 1.00 98.06 99 ASP A C 1
ATOM 771 O O . ASP A 1 99 ? 7.332 -5.303 -7.749 1.00 98.06 99 ASP A O 1
ATOM 775 N N . LEU A 1 100 ? 5.610 -4.810 -6.396 1.00 98.69 100 LEU A N 1
ATOM 776 C CA . LEU A 1 100 ? 6.419 -4.385 -5.256 1.00 98.69 100 LEU A CA 1
ATOM 777 C C . LEU A 1 100 ? 6.762 -5.581 -4.372 1.00 98.69 100 LEU A C 1
ATOM 779 O O . LEU A 1 100 ? 5.876 -6.170 -3.755 1.00 98.69 100 LEU A O 1
ATOM 783 N N . ASP A 1 101 ? 8.054 -5.863 -4.255 1.00 98.44 101 ASP A N 1
ATOM 784 C CA . ASP A 1 101 ? 8.585 -6.980 -3.473 1.00 98.44 101 ASP A CA 1
ATOM 785 C C . ASP A 1 101 ? 9.028 -6.535 -2.073 1.00 98.44 101 ASP A C 1
ATOM 787 O O . ASP A 1 101 ? 8.853 -7.283 -1.111 1.00 98.44 101 ASP A O 1
ATOM 791 N N . GLU A 1 102 ? 9.577 -5.320 -1.927 1.00 98.12 102 GLU A N 1
ATOM 792 C CA . GLU A 1 102 ? 10.006 -4.785 -0.627 1.00 98.12 102 GLU A CA 1
ATOM 793 C C . GLU A 1 102 ? 9.999 -3.247 -0.549 1.00 98.12 102 GLU A C 1
ATOM 795 O O . GLU A 1 102 ? 10.286 -2.537 -1.516 1.00 98.12 102 GLU A O 1
ATOM 800 N N . VAL A 1 103 ? 9.790 -2.738 0.667 1.00 98.75 103 VAL A N 1
ATOM 801 C CA . VAL A 1 103 ? 10.051 -1.354 1.078 1.00 98.75 103 VAL A CA 1
ATOM 802 C C . VAL A 1 103 ? 10.994 -1.368 2.279 1.00 98.75 103 VAL A C 1
ATOM 804 O O . VAL A 1 103 ? 10.725 -2.043 3.278 1.00 98.75 103 VAL A O 1
ATOM 807 N N . LYS A 1 104 ? 12.081 -0.593 2.207 1.00 98.44 104 LYS A N 1
ATOM 808 C CA . LYS A 1 104 ? 13.028 -0.401 3.313 1.00 98.44 104 LYS A CA 1
ATOM 809 C C . LYS A 1 104 ? 12.943 1.016 3.869 1.00 98.44 104 LYS A C 1
ATOM 811 O O . LYS A 1 104 ? 12.928 1.979 3.107 1.00 98.44 104 LYS A O 1
ATOM 816 N N . TRP A 1 105 ? 12.991 1.134 5.190 1.00 98.38 105 TRP A N 1
ATOM 817 C CA . TRP A 1 105 ? 13.225 2.363 5.937 1.00 98.38 105 TRP A CA 1
ATOM 818 C C . TRP A 1 105 ? 14.462 2.196 6.815 1.00 98.38 105 TRP A C 1
ATOM 820 O O . TRP A 1 105 ? 14.604 1.165 7.471 1.00 98.38 105 TRP A O 1
ATOM 830 N N . GLY A 1 106 ? 15.340 3.201 6.854 1.00 95.25 106 GLY A N 1
ATOM 831 C CA . GLY A 1 106 ? 16.572 3.141 7.654 1.00 95.25 106 GLY A CA 1
ATOM 832 C C . GLY A 1 106 ? 17.357 1.843 7.427 1.00 95.25 106 GLY A C 1
ATOM 833 O O . GLY A 1 106 ? 17.494 1.405 6.278 1.00 95.25 106 GLY A O 1
ATOM 834 N N . ASP A 1 107 ? 17.833 1.226 8.511 1.00 91.69 107 ASP A N 1
ATOM 835 C CA . ASP A 1 107 ? 18.606 -0.022 8.467 1.00 91.69 107 ASP A CA 1
ATOM 836 C C . ASP A 1 107 ? 17.761 -1.274 8.749 1.00 91.69 107 ASP A C 1
ATOM 838 O O . ASP A 1 107 ? 17.942 -2.296 8.076 1.00 91.69 107 ASP A O 1
ATOM 842 N N . ASN A 1 108 ? 16.805 -1.175 9.674 1.00 92.56 108 ASN A N 1
ATOM 843 C CA . ASN A 1 108 ? 16.009 -2.271 10.234 1.00 92.56 108 ASN A CA 1
ATOM 844 C C . ASN A 1 108 ? 14.496 -2.127 9.989 1.00 92.56 108 ASN A C 1
ATOM 846 O O . ASN A 1 108 ? 13.723 -3.007 10.375 1.00 92.56 108 ASN A O 1
ATOM 850 N N . GLY A 1 109 ? 14.040 -1.041 9.364 1.00 96.00 109 GLY A N 1
ATOM 851 C CA . GLY A 1 109 ? 12.641 -0.845 9.002 1.00 96.00 109 GLY A CA 1
ATOM 852 C C . GLY A 1 109 ? 12.307 -1.536 7.685 1.00 96.00 109 GLY A C 1
ATOM 853 O O . GLY A 1 109 ? 12.888 -1.221 6.650 1.00 96.00 109 GLY A O 1
ATOM 854 N N . TRP A 1 110 ? 11.341 -2.454 7.700 1.00 97.00 110 TRP A N 1
ATOM 855 C CA . TRP A 1 110 ? 10.984 -3.229 6.512 1.00 97.00 110 TRP A CA 1
ATOM 856 C C . TRP A 1 110 ? 9.491 -3.503 6.400 1.00 97.00 110 TRP A C 1
ATOM 858 O O . TRP A 1 110 ? 8.801 -3.674 7.410 1.00 97.00 110 TRP A O 1
ATOM 868 N N . CYS A 1 111 ? 9.050 -3.585 5.149 1.00 98.44 111 CYS A N 1
ATOM 869 C CA . CYS A 1 111 ? 7.866 -4.292 4.694 1.00 98.44 111 CYS A CA 1
ATOM 870 C C . CYS A 1 111 ? 8.302 -5.145 3.503 1.00 98.44 111 CYS A C 1
ATOM 872 O O . CYS A 1 111 ? 8.847 -4.614 2.536 1.00 98.44 111 CYS A O 1
ATOM 874 N N . LYS A 1 112 ? 8.094 -6.452 3.586 1.00 97.62 112 LYS A N 1
ATOM 875 C CA . LYS A 1 112 ? 8.563 -7.424 2.606 1.00 97.62 112 LYS A CA 1
ATOM 876 C C . LYS A 1 112 ? 7.425 -8.319 2.133 1.00 97.62 112 LYS A C 1
ATOM 878 O O . LYS A 1 112 ? 7.247 -9.416 2.669 1.00 97.62 112 LYS A O 1
ATOM 883 N N . PRO A 1 113 ? 6.643 -7.867 1.141 1.00 98.31 113 PRO A N 1
ATOM 884 C CA . PRO A 1 113 ? 5.799 -8.757 0.362 1.00 98.31 113 PRO A CA 1
ATOM 885 C C . PRO A 1 113 ? 6.514 -10.048 -0.053 1.00 98.31 113 PRO A C 1
ATOM 887 O O . PRO A 1 113 ? 5.950 -11.109 0.184 1.00 98.31 113 PRO A O 1
ATOM 890 N N . TYR A 1 114 ? 7.771 -9.968 -0.511 1.00 97.44 114 TYR A N 1
ATOM 891 C CA . TYR A 1 114 ? 8.575 -11.125 -0.935 1.00 97.44 114 TYR A CA 1
ATOM 892 C C . TYR A 1 114 ? 8.722 -12.206 0.146 1.00 97.44 114 TYR A C 1
ATOM 894 O O . TYR A 1 114 ? 8.552 -13.393 -0.122 1.00 97.44 114 TYR A O 1
ATOM 902 N N . ASP A 1 115 ? 8.925 -11.787 1.399 1.00 96.94 115 ASP A N 1
ATOM 903 C CA . ASP A 1 115 ? 9.007 -12.674 2.571 1.00 96.94 115 ASP A CA 1
ATOM 904 C C . ASP A 1 115 ? 7.618 -12.952 3.197 1.00 96.94 115 ASP A C 1
ATOM 906 O O . ASP A 1 115 ? 7.513 -13.410 4.336 1.00 96.94 115 ASP A O 1
ATOM 910 N N . GLN A 1 116 ? 6.537 -12.661 2.467 1.00 98.00 116 GLN A N 1
ATOM 911 C CA . GLN A 1 116 ? 5.142 -12.889 2.847 1.00 98.00 116 GLN A CA 1
ATOM 912 C C . GLN A 1 116 ? 4.715 -12.183 4.146 1.00 98.00 116 GLN A C 1
ATOM 914 O O . GLN A 1 116 ? 3.993 -12.740 4.979 1.00 98.00 116 GLN A O 1
ATOM 919 N N . ASP A 1 117 ? 5.087 -10.907 4.306 1.00 98.50 117 ASP A N 1
ATOM 920 C CA . ASP A 1 117 ? 4.731 -10.108 5.492 1.00 98.50 117 ASP A CA 1
ATOM 921 C C . ASP A 1 117 ? 3.229 -10.050 5.804 1.00 98.50 117 ASP A C 1
ATOM 923 O O . ASP A 1 117 ? 2.839 -9.845 6.956 1.00 98.50 117 ASP A O 1
ATOM 927 N N . HIS A 1 118 ? 2.384 -10.283 4.803 1.00 98.44 118 HIS A N 1
ATOM 928 C CA . HIS A 1 118 ? 0.933 -10.354 4.925 1.00 98.44 118 HIS A CA 1
ATOM 929 C C . HIS A 1 118 ? 0.452 -11.507 5.838 1.00 98.44 118 HIS A C 1
ATOM 931 O O . HIS A 1 118 ? -0.546 -11.374 6.541 1.00 98.44 118 HIS A O 1
ATOM 937 N N . VAL A 1 119 ? 1.184 -12.619 5.943 1.00 97.88 119 VAL A N 1
ATOM 938 C CA . VAL A 1 119 ? 0.839 -13.746 6.843 1.00 97.88 119 VAL A CA 1
ATOM 939 C C . VAL A 1 119 ? 1.776 -13.881 8.040 1.00 97.88 119 VAL A C 1
ATOM 941 O O . VAL A 1 119 ? 1.646 -14.815 8.831 1.00 97.88 119 VAL A O 1
ATOM 944 N N . HIS A 1 120 ? 2.691 -12.932 8.234 1.00 98.25 120 HIS A N 1
ATOM 945 C CA . HIS A 1 120 ? 3.673 -13.001 9.309 1.00 98.25 120 HIS A CA 1
ATOM 946 C C . HIS A 1 120 ? 3.004 -13.105 10.702 1.00 98.25 120 HIS A C 1
ATOM 948 O O . HIS A 1 120 ? 2.032 -12.393 10.966 1.00 98.25 120 HIS A O 1
ATOM 954 N N . PRO A 1 121 ? 3.506 -13.925 11.653 1.00 97.69 121 PRO A N 1
ATOM 955 C CA . PRO A 1 121 ? 2.871 -14.110 12.969 1.00 97.69 121 PRO A CA 1
ATOM 956 C C . PRO A 1 121 ? 2.811 -12.824 13.809 1.00 97.69 121 PRO A C 1
ATOM 958 O O . PRO A 1 121 ? 1.824 -12.576 14.505 1.00 97.69 121 PRO A O 1
ATOM 961 N N . ASN A 1 122 ? 3.830 -11.964 13.705 1.00 97.62 122 ASN A N 1
ATOM 962 C CA . ASN A 1 122 ? 3.811 -10.625 14.301 1.00 97.62 122 ASN A CA 1
ATOM 963 C C . ASN A 1 122 ? 2.766 -9.732 13.604 1.00 97.62 122 ASN A C 1
ATOM 965 O O . ASN A 1 122 ? 2.904 -9.401 12.426 1.00 97.62 122 ASN A O 1
ATOM 969 N N . ARG A 1 123 ? 1.753 -9.313 14.369 1.00 97.50 123 ARG A N 1
ATOM 970 C CA . ARG A 1 123 ? 0.657 -8.454 13.909 1.00 97.50 123 ARG A CA 1
ATOM 971 C C . ARG A 1 123 ? 1.124 -7.083 13.422 1.00 97.50 123 ARG A C 1
ATOM 973 O O . ARG A 1 123 ? 0.527 -6.562 12.489 1.00 97.50 123 ARG A O 1
ATOM 980 N N . ASP A 1 124 ? 2.177 -6.525 14.000 1.00 96.62 124 ASP A N 1
ATOM 981 C CA . ASP A 1 124 ? 2.688 -5.203 13.628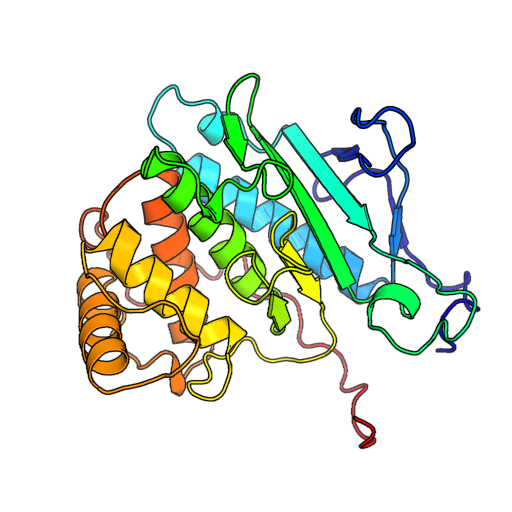 1.00 96.62 124 ASP A CA 1
ATOM 982 C C . ASP A 1 124 ? 3.291 -5.243 12.214 1.00 96.62 124 ASP A C 1
ATOM 984 O O . ASP A 1 124 ? 3.019 -4.377 11.387 1.00 96.62 124 ASP A O 1
ATOM 988 N N . ARG A 1 125 ? 3.973 -6.344 11.851 1.00 97.94 125 ARG A N 1
ATOM 989 C CA . ARG A 1 125 ? 4.421 -6.576 10.462 1.00 97.94 125 ARG A CA 1
ATOM 990 C C . ARG A 1 125 ? 3.248 -6.669 9.484 1.00 97.94 125 ARG A C 1
ATOM 992 O O . ARG A 1 125 ? 3.277 -6.005 8.452 1.00 97.94 125 ARG A O 1
ATOM 999 N N . ARG A 1 126 ? 2.180 -7.399 9.831 1.00 98.62 126 ARG A N 1
ATOM 1000 C CA . ARG A 1 126 ? 0.974 -7.472 8.981 1.00 98.62 126 ARG A CA 1
ATOM 1001 C C . ARG A 1 126 ? 0.280 -6.117 8.834 1.00 98.62 126 ARG A C 1
ATOM 1003 O O . ARG A 1 126 ? -0.154 -5.758 7.744 1.00 98.62 126 ARG A O 1
ATOM 1010 N N . ARG A 1 127 ? 0.201 -5.332 9.912 1.00 98.69 127 ARG A N 1
ATOM 1011 C CA . ARG A 1 127 ? -0.339 -3.963 9.880 1.00 98.69 127 ARG A CA 1
ATOM 1012 C C . ARG A 1 127 ? 0.490 -3.047 8.991 1.00 98.69 127 ARG A C 1
ATOM 1014 O O . ARG A 1 127 ? -0.086 -2.277 8.228 1.00 98.69 127 ARG A O 1
ATOM 1021 N N . ARG A 1 128 ? 1.816 -3.160 9.040 1.00 98.62 128 ARG A N 1
ATOM 1022 C CA . ARG A 1 128 ? 2.717 -2.415 8.158 1.00 98.62 128 ARG A CA 1
ATOM 1023 C C . ARG A 1 128 ? 2.582 -2.836 6.697 1.00 98.62 128 ARG A C 1
ATOM 1025 O O . ARG A 1 128 ? 2.567 -1.963 5.835 1.00 98.62 128 ARG A O 1
ATOM 1032 N N . TYR A 1 129 ? 2.409 -4.128 6.418 1.00 98.88 129 TYR A N 1
ATOM 1033 C CA . TYR A 1 129 ? 2.065 -4.616 5.078 1.00 98.88 129 TYR A CA 1
ATOM 1034 C C . TYR A 1 129 ? 0.780 -3.964 4.562 1.00 98.88 129 TYR A C 1
ATOM 1036 O O . TYR A 1 129 ? 0.784 -3.335 3.506 1.00 98.88 129 TYR A O 1
ATOM 1044 N N . LEU A 1 130 ? -0.292 -4.016 5.360 1.00 98.94 130 LEU A N 1
ATOM 1045 C CA . LEU A 1 130 ? -1.568 -3.380 5.027 1.00 98.94 130 LEU A CA 1
ATOM 1046 C C . LEU A 1 130 ? -1.445 -1.855 4.894 1.00 98.94 130 LEU A C 1
ATOM 1048 O O . LEU A 1 130 ? -2.191 -1.255 4.128 1.00 98.94 130 LEU A O 1
ATOM 1052 N N . ALA A 1 131 ? -0.511 -1.213 5.603 1.00 98.88 131 ALA A N 1
ATOM 1053 C CA . ALA A 1 131 ? -0.243 0.214 5.446 1.00 98.88 131 ALA A CA 1
ATOM 1054 C C . ALA A 1 131 ? 0.391 0.540 4.093 1.00 98.88 131 ALA A C 1
ATOM 1056 O O . ALA A 1 131 ? -0.032 1.494 3.439 1.00 98.88 131 ALA A O 1
ATOM 1057 N N . VAL A 1 132 ? 1.378 -0.254 3.664 1.00 98.88 132 VAL A N 1
ATOM 1058 C CA . VAL A 1 132 ? 1.991 -0.128 2.335 1.00 98.88 132 VAL A CA 1
ATOM 1059 C C . VAL A 1 132 ? 0.935 -0.343 1.255 1.00 98.88 132 VAL A C 1
ATOM 1061 O O . VAL A 1 132 ? 0.751 0.540 0.420 1.00 98.88 132 VAL A O 1
ATOM 1064 N N . ASP A 1 133 ? 0.167 -1.427 1.338 1.00 98.81 133 ASP A N 1
ATOM 1065 C CA . ASP A 1 133 ? -0.946 -1.711 0.428 1.00 98.81 133 ASP A CA 1
ATOM 1066 C C . ASP A 1 133 ? -1.970 -0.556 0.391 1.00 98.81 133 ASP A C 1
ATOM 1068 O O . ASP A 1 133 ? -2.288 -0.012 -0.669 1.00 98.81 133 ASP A O 1
ATOM 1072 N N . ALA A 1 134 ? -2.387 -0.047 1.554 1.00 98.62 134 ALA A N 1
ATOM 1073 C 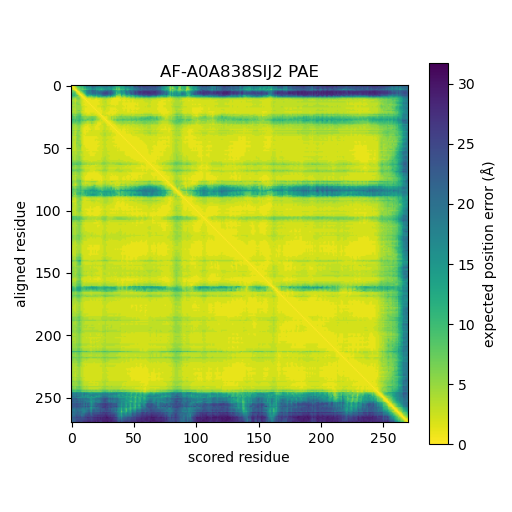CA . ALA A 1 134 ? -3.290 1.098 1.636 1.00 98.62 134 ALA A CA 1
ATOM 1074 C C . ALA A 1 134 ? -2.727 2.357 0.949 1.00 98.62 134 ALA A C 1
ATOM 1076 O O . ALA A 1 134 ? -3.487 3.147 0.383 1.00 98.62 134 ALA A O 1
ATOM 1077 N N . THR A 1 135 ? -1.406 2.574 0.972 1.00 97.88 135 THR A N 1
ATOM 1078 C CA . THR A 1 135 ? -0.786 3.660 0.194 1.00 97.88 135 THR A CA 1
ATOM 1079 C C . THR A 1 135 ? -0.780 3.382 -1.305 1.00 97.88 135 THR A C 1
ATOM 1081 O O . THR A 1 135 ? -1.059 4.305 -2.067 1.00 97.88 135 THR A O 1
ATOM 1084 N N . CYS A 1 136 ? -0.562 2.139 -1.745 1.00 97.88 136 CYS A N 1
ATOM 1085 C CA . CYS A 1 136 ? -0.695 1.759 -3.154 1.00 97.88 136 CYS A CA 1
ATOM 1086 C C . CYS A 1 136 ? -2.126 2.026 -3.643 1.00 97.88 136 CYS A C 1
ATOM 1088 O O . CYS A 1 136 ? -2.334 2.735 -4.628 1.00 97.88 136 CYS A O 1
ATOM 1090 N N . ARG A 1 137 ? -3.136 1.569 -2.894 1.00 97.19 137 ARG A N 1
ATOM 1091 C CA . ARG A 1 137 ? -4.559 1.748 -3.231 1.00 97.19 137 ARG A CA 1
ATOM 1092 C C . ARG A 1 137 ? -4.975 3.212 -3.328 1.00 97.19 137 ARG A C 1
ATOM 1094 O O . ARG A 1 137 ? -5.925 3.518 -4.038 1.00 97.19 137 ARG A O 1
ATOM 1101 N N . GLN A 1 138 ? -4.265 4.143 -2.682 1.00 93.12 138 GLN A N 1
ATOM 1102 C CA . GLN A 1 138 ? -4.514 5.577 -2.875 1.00 93.12 138 GLN A CA 1
ATOM 1103 C C . GLN A 1 138 ? -4.152 6.048 -4.293 1.00 93.12 138 GLN A C 1
ATOM 1105 O O . GLN A 1 138 ? -4.748 7.005 -4.766 1.00 93.12 138 GLN A O 1
ATOM 1110 N N . TYR A 1 139 ? -3.218 5.418 -5.003 1.00 91.88 139 TYR A N 1
ATOM 1111 C CA . TYR A 1 139 ? -2.738 5.894 -6.314 1.00 91.88 139 TYR A CA 1
ATOM 1112 C C . TYR A 1 139 ? -3.130 4.983 -7.480 1.00 91.88 139 TYR A C 1
ATOM 1114 O O . TYR A 1 139 ? -3.167 5.444 -8.627 1.00 91.88 139 TYR A O 1
ATOM 1122 N N . PHE A 1 140 ? -3.477 3.733 -7.188 1.00 93.12 140 PHE A N 1
ATOM 1123 C CA . PHE A 1 140 ? -3.768 2.692 -8.167 1.00 93.12 140 PHE A CA 1
ATOM 1124 C C . PHE A 1 140 ? -5.154 2.101 -7.904 1.00 93.12 140 PHE A C 1
ATOM 1126 O O . PHE A 1 140 ? -5.516 1.838 -6.756 1.00 93.12 140 PHE A O 1
ATOM 1133 N N . ARG A 1 141 ? -5.964 1.920 -8.956 1.00 89.62 141 ARG A N 1
ATOM 1134 C CA . ARG A 1 141 ? -7.283 1.278 -8.812 1.00 89.62 141 ARG A CA 1
ATOM 1135 C C . ARG A 1 141 ? -7.131 -0.215 -8.589 1.00 89.62 141 ARG A C 1
ATOM 1137 O O . ARG A 1 141 ? -7.830 -0.770 -7.742 1.00 89.62 141 ARG A O 1
ATOM 1144 N N . TYR A 1 142 ? -6.288 -0.843 -9.395 1.00 92.06 142 TYR A N 1
ATOM 1145 C CA . TYR A 1 142 ? -6.017 -2.261 -9.316 1.00 92.06 142 TYR A CA 1
ATOM 1146 C C . TYR A 1 142 ? -4.768 -2.446 -8.476 1.00 92.06 142 TYR A C 1
ATOM 1148 O O . TYR A 1 142 ? -3.663 -2.076 -8.871 1.00 92.06 142 TYR A O 1
ATOM 1156 N N . VAL A 1 143 ? -5.003 -2.944 -7.269 1.00 97.44 143 VAL A N 1
ATOM 1157 C CA . VAL A 1 143 ? -3.970 -3.384 -6.345 1.00 97.44 143 VAL A CA 1
ATOM 1158 C C . VAL A 1 143 ? -4.331 -4.795 -5.933 1.00 97.44 143 VAL A C 1
ATOM 1160 O O . VAL A 1 143 ? -5.461 -5.032 -5.498 1.00 97.44 143 VAL A O 1
ATOM 1163 N N . VAL A 1 144 ? -3.396 -5.716 -6.126 1.00 97.62 144 VAL A N 1
ATOM 1164 C CA . VAL A 1 144 ? -3.568 -7.131 -5.812 1.00 97.62 144 VAL A CA 1
ATOM 1165 C C . VAL A 1 144 ? -2.485 -7.516 -4.818 1.00 97.62 144 VAL A C 1
ATOM 1167 O O . VAL A 1 144 ? -1.297 -7.400 -5.105 1.00 97.62 144 VAL A O 1
ATOM 1170 N N . ASP A 1 145 ? -2.921 -7.910 -3.628 1.00 97.31 145 ASP A N 1
ATOM 1171 C CA . ASP A 1 145 ? -2.065 -8.220 -2.490 1.00 97.31 145 ASP A CA 1
ATOM 1172 C C . ASP A 1 145 ? -1.978 -9.738 -2.246 1.00 97.31 145 ASP A C 1
ATOM 1174 O O . ASP A 1 145 ? -2.628 -10.548 -2.919 1.00 97.31 145 ASP A O 1
ATOM 1178 N N . GLY A 1 146 ? -1.189 -10.130 -1.247 1.00 97.38 146 GLY A N 1
ATOM 1179 C CA . GLY A 1 146 ? -0.915 -11.529 -0.932 1.00 97.38 146 GLY A CA 1
ATOM 1180 C C . GLY A 1 146 ? -2.122 -12.332 -0.452 1.00 97.38 146 GLY A C 1
ATOM 1181 O O . GLY A 1 146 ? -2.055 -13.558 -0.406 1.00 97.38 146 GLY A O 1
ATOM 1182 N N . TYR A 1 147 ? -3.246 -11.682 -0.137 1.00 97.94 147 TYR A N 1
ATOM 1183 C CA . TYR A 1 147 ? -4.483 -12.366 0.236 1.00 97.94 147 TYR A CA 1
ATOM 1184 C C . TYR A 1 147 ? -5.381 -12.679 -0.963 1.00 97.94 147 TYR A C 1
ATOM 1186 O O . TYR A 1 147 ? -6.377 -13.381 -0.800 1.00 97.94 147 TYR A O 1
ATOM 1194 N N . TYR A 1 148 ? -5.065 -12.168 -2.156 1.00 97.12 148 TYR A N 1
ATOM 1195 C CA . TYR A 1 148 ? -5.906 -12.350 -3.334 1.00 97.12 148 TYR A CA 1
ATOM 1196 C C . TYR A 1 148 ? -5.824 -13.769 -3.905 1.00 97.12 148 TYR A C 1
ATOM 1198 O O . TYR A 1 148 ? -6.849 -14.417 -4.105 1.00 97.12 148 TYR A O 1
ATOM 1206 N N . ASN A 1 149 ? -4.611 -14.255 -4.189 1.00 96.12 149 ASN A N 1
ATOM 1207 C CA . ASN A 1 149 ? -4.361 -15.626 -4.634 1.00 96.12 149 ASN A CA 1
ATOM 1208 C C . ASN A 1 149 ? -2.874 -16.004 -4.494 1.00 96.12 149 ASN A C 1
ATOM 1210 O O . ASN A 1 149 ? -2.025 -15.169 -4.192 1.00 96.12 149 ASN A O 1
ATOM 1214 N N . ALA A 1 150 ? -2.555 -17.270 -4.775 1.00 96.56 150 ALA A N 1
ATOM 1215 C CA . ALA A 1 150 ? -1.196 -17.800 -4.664 1.00 96.56 150 ALA A CA 1
ATOM 1216 C C . ALA A 1 150 ? -0.169 -17.094 -5.567 1.00 96.56 150 ALA A C 1
ATOM 1218 O O . ALA A 1 150 ? 0.998 -17.031 -5.204 1.00 96.56 150 ALA A O 1
ATOM 1219 N N . ALA A 1 151 ? -0.579 -16.548 -6.717 1.00 95.38 151 ALA A N 1
ATOM 1220 C CA . ALA A 1 151 ? 0.343 -15.877 -7.632 1.00 95.38 151 ALA A CA 1
ATOM 1221 C C . ALA A 1 151 ? 0.837 -14.524 -7.101 1.00 95.38 151 ALA A C 1
ATOM 1223 O O . ALA A 1 151 ? 1.867 -14.059 -7.565 1.00 95.38 151 ALA A O 1
ATOM 1224 N N . HIS A 1 152 ? 0.133 -13.916 -6.142 1.00 96.69 152 HIS A N 1
ATOM 1225 C CA . HIS A 1 152 ? 0.470 -12.601 -5.583 1.00 96.69 152 HIS A CA 1
ATOM 1226 C C . HIS A 1 152 ? 0.941 -12.683 -4.127 1.00 96.69 152 HIS A C 1
ATOM 1228 O O . HIS A 1 152 ? 1.122 -11.661 -3.478 1.00 96.69 152 HIS A O 1
ATOM 1234 N N . HIS A 1 153 ? 1.155 -13.887 -3.586 1.00 96.81 153 HIS A N 1
ATOM 1235 C CA . HIS A 1 153 ? 1.523 -14.062 -2.177 1.00 96.81 153 HIS A CA 1
ATOM 1236 C C . HIS A 1 153 ? 2.835 -13.357 -1.786 1.00 96.81 153 HIS A C 1
ATOM 1238 O O . HIS A 1 153 ? 3.043 -13.036 -0.619 1.00 96.81 153 HIS A O 1
ATOM 1244 N N . ASP A 1 154 ? 3.708 -13.095 -2.754 1.00 97.00 154 ASP A N 1
ATOM 1245 C CA . ASP A 1 154 ? 5.063 -12.602 -2.546 1.00 97.00 154 ASP A CA 1
ATOM 1246 C C . ASP A 1 154 ? 5.285 -11.181 -3.096 1.00 97.00 154 ASP A C 1
ATOM 1248 O O . ASP A 1 154 ? 6.411 -10.696 -3.120 1.00 97.00 154 ASP A O 1
ATOM 1252 N N . HIS A 1 155 ? 4.232 -10.485 -3.533 1.00 98.38 155 HIS A N 1
ATOM 1253 C CA . HIS A 1 155 ? 4.329 -9.102 -4.000 1.00 98.38 155 HIS A CA 1
ATOM 1254 C C . HIS A 1 155 ? 3.019 -8.336 -3.806 1.00 98.38 155 HIS A C 1
ATOM 1256 O O . HIS A 1 155 ? 1.971 -8.899 -3.502 1.00 98.38 155 HIS A O 1
ATOM 1262 N N . ILE A 1 156 ? 3.079 -7.014 -3.944 1.00 98.75 156 ILE A N 1
ATOM 1263 C CA . ILE A 1 156 ? 1.890 -6.182 -4.145 1.00 98.75 156 ILE A CA 1
ATOM 1264 C C . ILE A 1 156 ? 1.924 -5.714 -5.593 1.00 98.75 156 ILE A C 1
ATOM 1266 O O . ILE A 1 156 ? 2.769 -4.894 -5.960 1.00 98.75 156 ILE A O 1
ATOM 1270 N N . HIS A 1 157 ? 1.010 -6.230 -6.405 1.00 98.25 157 HIS A N 1
ATOM 1271 C CA . HIS A 1 157 ? 0.809 -5.743 -7.762 1.00 98.25 157 HIS A CA 1
ATOM 1272 C C . HIS A 1 157 ? 0.042 -4.427 -7.718 1.00 98.25 157 HIS A C 1
ATOM 1274 O O . HIS A 1 157 ? -0.946 -4.306 -6.990 1.00 98.25 157 HIS A O 1
ATOM 1280 N N . MET A 1 158 ? 0.460 -3.450 -8.514 1.00 96.69 158 MET A N 1
ATOM 1281 C CA . MET A 1 158 ? -0.247 -2.186 -8.678 1.00 96.69 158 MET A CA 1
ATOM 1282 C C . MET A 1 158 ? -0.207 -1.732 -10.133 1.00 96.69 158 MET A C 1
ATOM 1284 O O . MET A 1 158 ? 0.861 -1.685 -10.742 1.00 96.69 158 MET A O 1
ATOM 1288 N N . ASP A 1 159 ? -1.355 -1.344 -10.685 1.00 93.06 159 ASP A N 1
ATOM 1289 C CA . ASP A 1 159 ? -1.425 -0.853 -12.058 1.00 93.06 159 ASP A CA 1
ATOM 1290 C C . ASP A 1 159 ? -2.350 0.360 -12.227 1.00 93.06 159 ASP A C 1
ATOM 1292 O O . ASP A 1 159 ? -3.219 0.670 -11.401 1.00 93.06 159 ASP A O 1
ATOM 1296 N N . ASN A 1 160 ? -2.114 1.109 -13.306 1.00 87.56 160 ASN A N 1
ATOM 1297 C CA . ASN A 1 160 ? -2.861 2.320 -13.639 1.00 87.56 160 ASN A CA 1
ATOM 1298 C C . ASN A 1 160 ? -3.829 2.132 -14.819 1.00 87.56 160 ASN A C 1
ATOM 1300 O O . ASN A 1 160 ? -4.150 3.114 -15.490 1.00 87.56 160 ASN A O 1
ATOM 1304 N N . THR A 1 161 ? -4.265 0.905 -15.120 1.00 85.25 161 THR A N 1
ATOM 1305 C CA . THR A 1 161 ? -5.158 0.615 -16.258 1.00 85.25 161 THR A CA 1
ATOM 1306 C C . THR A 1 161 ? -6.610 1.007 -16.011 1.00 85.25 161 THR A C 1
ATOM 1308 O O . THR A 1 161 ? -7.331 1.258 -16.969 1.00 85.25 161 THR A O 1
ATOM 1311 N N . ALA A 1 162 ? -7.025 1.191 -14.756 1.00 81.19 162 ALA A N 1
ATOM 1312 C CA . ALA A 1 162 ? -8.312 1.800 -14.437 1.00 81.19 162 ALA A CA 1
ATOM 1313 C C . ALA A 1 162 ? -8.192 2.923 -13.413 1.00 81.19 162 ALA A C 1
ATOM 1315 O O . ALA A 1 162 ? -7.321 2.934 -12.546 1.00 81.19 162 ALA A O 1
ATOM 1316 N N . LEU A 1 163 ? -9.138 3.853 -13.505 1.00 73.12 163 LEU A N 1
ATOM 1317 C CA . LEU A 1 163 ? -9.422 4.906 -12.541 1.00 73.12 163 LEU A CA 1
ATOM 1318 C C . LEU A 1 163 ? -10.919 5.212 -12.572 1.00 73.12 163 LEU A C 1
ATOM 1320 O O . LEU A 1 163 ? -11.590 4.875 -13.550 1.00 73.12 163 LEU A O 1
ATOM 1324 N N . PRO A 1 164 ? -11.468 5.860 -11.533 1.00 80.31 164 PRO A N 1
ATOM 1325 C CA . PRO A 1 164 ? -10.826 6.332 -10.291 1.00 80.31 164 PRO A CA 1
ATOM 1326 C C . PRO A 1 164 ? -10.533 5.247 -9.239 1.00 80.31 164 PRO A C 1
ATOM 1328 O O . PRO A 1 164 ? -11.037 4.130 -9.338 1.00 80.31 164 PRO A O 1
ATOM 1331 N N . THR A 1 165 ? -9.784 5.606 -8.185 1.00 83.25 165 THR A N 1
ATOM 1332 C CA . THR A 1 165 ? -9.619 4.795 -6.962 1.00 83.25 165 THR A CA 1
ATOM 1333 C C . THR A 1 165 ? -10.965 4.688 -6.238 1.00 83.25 165 THR A C 1
ATOM 1335 O O . THR A 1 165 ? -11.439 5.648 -5.633 1.00 83.25 165 THR A O 1
ATOM 1338 N N . LYS A 1 166 ? -11.610 3.520 -6.299 1.00 88.81 166 LYS A N 1
ATOM 1339 C CA . LYS A 1 166 ? -12.927 3.271 -5.692 1.00 88.81 166 LYS A CA 1
ATOM 1340 C C . LYS A 1 166 ? -12.955 1.915 -5.007 1.00 88.81 166 LYS A C 1
ATOM 1342 O O . LYS A 1 166 ? -12.436 0.950 -5.558 1.00 88.81 166 LYS A O 1
ATOM 1347 N N . LEU A 1 167 ? -13.627 1.853 -3.863 1.00 95.00 167 LEU A N 1
ATOM 1348 C CA . LEU A 1 167 ? -13.947 0.606 -3.180 1.00 95.00 167 LEU A CA 1
ATOM 1349 C C . LEU A 1 167 ? -15.134 -0.068 -3.877 1.00 95.00 167 LEU A C 1
ATOM 1351 O O . LEU A 1 167 ? -16.181 0.563 -4.028 1.00 95.00 167 LEU A O 1
ATOM 1355 N N . ARG A 1 168 ? -14.995 -1.331 -4.298 1.00 94.69 168 ARG A N 1
ATOM 1356 C CA . ARG A 1 168 ? -16.104 -2.121 -4.858 1.00 94.69 168 ARG A CA 1
ATOM 1357 C C . ARG A 1 168 ? -16.292 -3.418 -4.082 1.00 94.69 168 ARG A C 1
ATOM 1359 O O . ARG A 1 168 ? -15.387 -4.236 -4.032 1.00 94.69 168 ARG A O 1
ATOM 1366 N N . GLU A 1 169 ? -17.499 -3.646 -3.576 1.00 92.94 169 GLU A N 1
ATOM 1367 C CA . GLU A 1 169 ? -17.855 -4.876 -2.845 1.00 92.94 169 GLU A CA 1
ATOM 1368 C C . GLU A 1 169 ? -17.757 -6.133 -3.720 1.00 92.94 169 GLU A C 1
ATOM 1370 O O . GLU A 1 169 ? -17.427 -7.203 -3.234 1.00 92.94 169 GLU A O 1
ATOM 1375 N N . GLY A 1 170 ? -17.990 -5.997 -5.031 1.00 94.00 170 GLY A N 1
ATOM 1376 C CA . GLY A 1 170 ? -17.809 -7.085 -5.998 1.00 94.00 170 GLY A CA 1
ATOM 1377 C C . GLY A 1 170 ? -16.356 -7.318 -6.432 1.00 94.00 170 GLY A C 1
ATOM 1378 O O . GLY A 1 170 ? -16.115 -8.142 -7.305 1.00 94.00 170 GLY A O 1
ATOM 1379 N N . SER A 1 171 ? -15.388 -6.569 -5.894 1.00 96.25 171 SER A N 1
ATOM 1380 C CA . SER A 1 171 ? -13.965 -6.783 -6.169 1.00 96.25 171 SER A CA 1
ATOM 1381 C C . SER A 1 171 ? -13.366 -7.669 -5.084 1.00 96.25 171 SER A C 1
ATOM 1383 O O . SER A 1 171 ? -13.244 -7.241 -3.936 1.00 96.25 171 SER A O 1
ATOM 1385 N N . THR A 1 172 ? -12.930 -8.878 -5.444 1.00 97.75 172 THR A N 1
ATOM 1386 C CA . THR A 1 172 ? -12.214 -9.784 -4.530 1.00 97.75 172 THR A CA 1
ATOM 1387 C C . THR A 1 172 ? -11.006 -9.087 -3.902 1.00 97.75 172 THR A C 1
ATOM 1389 O O . THR A 1 172 ? -10.838 -9.149 -2.689 1.00 97.75 172 THR A O 1
ATOM 1392 N N . ALA A 1 173 ? -10.219 -8.347 -4.695 1.00 97.19 173 ALA A N 1
ATOM 1393 C CA . ALA A 1 173 ? -9.027 -7.644 -4.219 1.00 97.19 173 ALA A CA 1
ATOM 1394 C C . ALA A 1 173 ? -9.345 -6.535 -3.208 1.00 97.19 173 ALA A C 1
ATOM 1396 O O . ALA A 1 173 ? -8.584 -6.322 -2.270 1.00 97.19 173 ALA A O 1
ATOM 1397 N N . ASP A 1 174 ? -10.459 -5.818 -3.372 1.00 98.19 174 ASP A N 1
ATOM 1398 C CA . ASP A 1 174 ? -10.870 -4.818 -2.382 1.00 98.19 174 ASP A CA 1
ATOM 1399 C C . ASP A 1 174 ? -11.419 -5.492 -1.115 1.00 98.19 174 ASP A C 1
ATOM 1401 O O . ASP A 1 174 ? -11.157 -5.047 0.004 1.00 98.19 174 ASP A O 1
ATOM 1405 N N . THR A 1 175 ? -12.164 -6.583 -1.285 1.00 98.62 175 THR A N 1
ATOM 1406 C CA . THR A 1 175 ? -12.829 -7.281 -0.186 1.00 98.62 175 THR A CA 1
ATOM 1407 C C . THR A 1 175 ? -11.839 -7.967 0.747 1.00 98.62 175 THR A C 1
ATOM 1409 O O . THR A 1 175 ? -11.938 -7.766 1.959 1.00 98.62 175 THR A O 1
ATOM 1412 N N . VAL A 1 176 ? -10.852 -8.707 0.222 1.00 98.75 176 VAL A N 1
ATOM 1413 C CA . VAL A 1 176 ? -9.832 -9.364 1.064 1.00 98.75 176 VAL A CA 1
ATOM 1414 C C . VAL A 1 176 ? -9.024 -8.345 1.865 1.00 98.75 176 VAL A C 1
ATOM 1416 O O . VAL A 1 176 ? -8.777 -8.554 3.053 1.00 98.75 176 VAL A O 1
ATOM 1419 N N . PHE A 1 177 ? -8.710 -7.194 1.267 1.00 98.81 177 PHE A N 1
ATOM 1420 C CA . PHE A 1 177 ? -8.030 -6.096 1.945 1.00 98.81 177 PHE A CA 1
ATOM 1421 C C . PHE A 1 177 ? -8.863 -5.522 3.096 1.00 98.81 177 PHE A C 1
ATOM 1423 O O . PHE A 1 177 ? -8.369 -5.416 4.220 1.00 98.81 177 PHE A O 1
ATOM 1430 N N . ILE A 1 178 ? -10.152 -5.227 2.875 1.00 98.75 178 ILE A N 1
ATOM 1431 C CA . ILE A 1 178 ? -11.044 -4.757 3.948 1.00 98.75 178 ILE A CA 1
ATOM 1432 C C . ILE A 1 178 ? -11.195 -5.814 5.049 1.00 98.75 178 ILE A C 1
ATOM 1434 O O . ILE A 1 178 ? -11.077 -5.475 6.231 1.00 98.75 178 ILE A O 1
ATOM 1438 N N . GLN A 1 179 ? -11.410 -7.084 4.689 1.00 98.88 179 GLN A N 1
ATOM 1439 C CA . GLN A 1 179 ? -11.502 -8.195 5.643 1.00 98.88 179 GLN A CA 1
ATOM 1440 C C . GLN A 1 179 ? -10.239 -8.263 6.515 1.00 98.88 179 GLN A C 1
ATOM 1442 O O . GLN A 1 179 ? -10.321 -8.331 7.746 1.00 98.88 179 GLN A O 1
ATOM 1447 N N . LYS A 1 180 ? -9.058 -8.158 5.898 1.00 98.75 180 LYS A N 1
ATOM 1448 C CA . LYS A 1 180 ? -7.773 -8.195 6.599 1.00 98.75 180 LYS A CA 1
ATOM 1449 C C . LYS A 1 180 ? -7.502 -6.973 7.450 1.00 98.75 180 LYS A C 1
ATOM 1451 O O . LYS A 1 180 ? -7.045 -7.143 8.582 1.00 98.75 180 LYS A O 1
ATOM 1456 N N . CYS A 1 181 ? -7.855 -5.779 6.986 1.00 98.88 181 CYS A N 1
ATOM 1457 C CA . CYS A 1 181 ? -7.807 -4.592 7.823 1.00 98.88 181 CYS A CA 1
ATOM 1458 C C . CYS A 1 181 ? -8.700 -4.748 9.061 1.00 98.88 181 CYS A C 1
ATOM 1460 O O . CYS A 1 181 ? -8.257 -4.480 10.176 1.00 98.88 181 CYS A O 1
ATOM 1462 N N . CYS A 1 182 ? -9.928 -5.243 8.905 1.00 98.88 182 CYS A N 1
ATOM 1463 C CA . CYS A 1 182 ? -10.823 -5.456 10.041 1.00 98.88 182 CYS A CA 1
ATOM 1464 C C . CYS A 1 182 ? -10.255 -6.475 11.041 1.00 98.88 182 CYS A C 1
ATOM 1466 O O . CYS A 1 182 ? -10.282 -6.237 12.252 1.00 98.88 182 CYS A O 1
ATOM 1468 N N . ASN A 1 183 ? -9.672 -7.569 10.552 1.00 98.81 183 ASN A N 1
ATOM 1469 C CA . ASN A 1 183 ? -9.057 -8.578 11.409 1.00 98.81 183 ASN A CA 1
ATOM 1470 C C . ASN A 1 183 ? -7.832 -8.023 12.161 1.00 98.81 183 ASN A C 1
ATOM 1472 O O . ASN A 1 183 ? -7.776 -8.081 13.390 1.00 98.81 183 ASN A O 1
ATOM 1476 N N . ASP A 1 184 ? -6.866 -7.425 11.457 1.00 98.69 184 ASP A N 1
ATOM 1477 C CA . ASP A 1 184 ? -5.586 -7.035 12.065 1.00 98.69 184 ASP A CA 1
ATOM 1478 C C . ASP A 1 184 ? -5.649 -5.712 12.849 1.00 98.69 184 ASP A C 1
ATOM 1480 O O . ASP A 1 184 ? -4.914 -5.539 13.831 1.00 98.69 184 ASP A O 1
ATOM 1484 N N . PHE A 1 185 ? -6.540 -4.782 12.494 1.00 98.81 185 PHE A N 1
ATOM 1485 C CA . PHE A 1 185 ? -6.668 -3.499 13.196 1.00 98.81 185 PHE A CA 1
ATOM 1486 C C . PHE A 1 185 ? -7.763 -3.463 14.255 1.00 98.81 185 PHE A C 1
ATOM 1488 O O . PHE A 1 185 ? -7.625 -2.702 15.213 1.00 98.81 185 PHE A O 1
ATOM 1495 N N . MET A 1 186 ? -8.825 -4.258 14.118 1.00 98.56 186 MET A N 1
ATOM 1496 C CA . MET A 1 186 ? -9.968 -4.219 15.038 1.00 98.56 186 MET A CA 1
ATOM 1497 C C . MET A 1 186 ? -10.194 -5.526 15.801 1.00 98.56 186 MET A C 1
ATOM 1499 O O . MET A 1 186 ? -10.982 -5.524 16.742 1.00 98.56 186 MET A O 1
ATOM 1503 N N . GLY A 1 187 ? -9.478 -6.605 15.462 1.00 98.00 187 GLY A N 1
ATOM 1504 C CA . GLY A 1 187 ? -9.582 -7.891 16.156 1.00 98.00 187 GLY A CA 1
ATOM 1505 C C . GLY A 1 187 ? -10.782 -8.734 15.729 1.00 98.00 187 GLY A C 1
ATOM 1506 O O . GLY A 1 187 ? -11.157 -9.661 16.442 1.00 98.00 187 GLY A O 1
ATOM 1507 N N . TYR A 1 188 ? -11.388 -8.424 14.580 1.00 98.56 188 TYR A N 1
ATOM 1508 C CA . TYR A 1 188 ? -12.398 -9.293 13.987 1.00 98.56 188 TYR A CA 1
ATOM 1509 C C . TYR A 1 188 ? -11.801 -10.658 13.599 1.00 98.56 188 TYR A C 1
ATOM 1511 O O . TYR A 1 188 ? -10.589 -10.822 13.466 1.00 98.56 188 TYR A O 1
ATOM 1519 N N . SER A 1 189 ? -12.674 -11.649 13.417 1.00 97.94 189 SER A N 1
ATOM 1520 C CA . SER A 1 189 ? -12.326 -12.997 12.941 1.00 97.94 189 SER A CA 1
ATOM 1521 C C . SER A 1 189 ? -13.080 -13.324 11.651 1.00 97.94 189 SER A C 1
ATOM 1523 O O . SER A 1 189 ? -13.740 -14.353 11.541 1.00 97.94 189 SER A O 1
ATOM 1525 N N . LEU A 1 190 ? -13.043 -12.403 10.684 1.00 98.62 190 LEU A N 1
ATOM 1526 C CA . LEU A 1 190 ? -13.643 -12.618 9.371 1.00 98.62 190 LEU A CA 1
ATOM 1527 C C . LEU A 1 190 ? -12.867 -13.694 8.613 1.00 98.62 190 LEU A C 1
ATOM 1529 O O . LEU A 1 190 ? -11.632 -13.712 8.641 1.00 98.62 190 LEU A O 1
ATOM 1533 N N . LYS A 1 191 ? -13.592 -14.531 7.871 1.00 98.31 191 LYS A N 1
ATOM 1534 C CA . LYS A 1 191 ? -12.994 -15.312 6.791 1.00 98.31 191 LYS A CA 1
ATOM 1535 C C . LYS A 1 191 ? -12.462 -14.343 5.730 1.00 98.31 191 LYS A C 1
ATOM 1537 O O . LYS A 1 191 ? -13.096 -13.329 5.454 1.00 98.31 191 LYS A O 1
ATOM 1542 N N . VAL A 1 192 ? -11.277 -14.634 5.200 1.00 98.50 192 VAL A N 1
ATOM 1543 C CA . VAL A 1 192 ? -10.619 -13.834 4.159 1.00 98.50 192 VAL A CA 1
ATOM 1544 C C . VAL A 1 192 ? -10.775 -14.596 2.854 1.00 98.50 192 VAL A C 1
ATOM 1546 O O . VAL A 1 192 ? -9.965 -15.460 2.534 1.00 98.50 192 VAL A O 1
ATOM 1549 N N . ASP A 1 193 ? -11.891 -14.371 2.180 1.00 97.94 193 ASP A N 1
ATOM 1550 C CA . ASP A 1 193 ? -12.311 -15.111 0.985 1.00 97.94 193 ASP A CA 1
ATOM 1551 C C . ASP A 1 193 ? -12.694 -14.206 -0.184 1.00 97.94 193 ASP A C 1
ATOM 1553 O O . ASP A 1 193 ? -12.949 -14.697 -1.279 1.00 97.94 193 ASP A O 1
ATOM 1557 N N . GLY A 1 194 ? -12.709 -12.892 0.033 1.00 97.94 194 GLY A N 1
ATOM 1558 C CA . GLY A 1 194 ? -13.098 -11.937 -0.990 1.00 97.94 194 GLY A CA 1
ATOM 1559 C C . GLY A 1 194 ? -14.607 -11.829 -1.200 1.00 97.94 194 GLY A C 1
ATOM 1560 O O . GLY A 1 194 ? -15.013 -11.103 -2.106 1.00 97.94 194 GLY A O 1
ATOM 1561 N N . ASP A 1 195 ? -15.418 -12.468 -0.349 1.00 98.38 195 ASP A N 1
ATOM 1562 C CA . ASP A 1 195 ? -16.875 -12.375 -0.384 1.00 98.38 195 ASP A CA 1
ATOM 1563 C C . ASP A 1 195 ? -17.379 -11.275 0.564 1.00 98.38 195 ASP A C 1
ATOM 1565 O O . ASP A 1 195 ? -17.222 -11.316 1.795 1.00 98.38 195 ASP A O 1
ATOM 1569 N N . TRP A 1 196 ? -18.034 -10.256 0.001 1.00 98.44 196 TRP A N 1
ATOM 1570 C CA . TRP A 1 196 ? -18.585 -9.150 0.784 1.00 98.44 196 TRP A CA 1
ATOM 1571 C C . TRP A 1 196 ? -19.937 -9.520 1.413 1.00 98.44 196 TRP A C 1
ATOM 1573 O O . TRP A 1 196 ? -21.006 -9.087 0.986 1.00 98.44 196 TRP A O 1
ATOM 1583 N N . GLY A 1 197 ? -19.893 -10.360 2.448 1.00 98.38 197 GLY A N 1
ATOM 1584 C CA . GLY A 1 197 ? -21.067 -10.765 3.224 1.00 98.38 197 GLY A CA 1
ATOM 1585 C C . GLY A 1 197 ? -21.482 -9.772 4.319 1.00 98.38 197 GLY A C 1
ATOM 1586 O O . GLY A 1 197 ? -20.847 -8.744 4.561 1.00 98.38 197 GLY A O 1
ATOM 1587 N N . THR A 1 198 ? -22.532 -10.122 5.065 1.00 98.50 198 THR A N 1
ATOM 1588 C CA . THR A 1 198 ? -23.068 -9.313 6.180 1.00 98.50 198 THR A CA 1
ATOM 1589 C C . THR A 1 198 ? -22.061 -9.085 7.314 1.00 98.50 198 THR A C 1
ATOM 1591 O O . THR A 1 198 ? -22.048 -8.008 7.918 1.00 98.50 198 THR A O 1
ATOM 1594 N N . ALA A 1 199 ? -21.188 -10.063 7.583 1.00 98.62 199 ALA A N 1
ATOM 1595 C CA . ALA A 1 199 ? -20.110 -9.933 8.562 1.00 98.62 199 ALA A CA 1
ATOM 1596 C C . ALA A 1 199 ? -19.056 -8.909 8.102 1.00 98.62 199 ALA A C 1
ATOM 1598 O O . ALA A 1 199 ? -18.707 -8.006 8.865 1.00 98.62 199 ALA A O 1
ATOM 1599 N N . THR A 1 200 ? -18.624 -8.989 6.836 1.00 98.75 200 THR A N 1
ATOM 1600 C CA . THR A 1 200 ? -17.721 -8.007 6.213 1.00 98.75 200 THR A CA 1
ATOM 1601 C C . THR A 1 200 ? -18.344 -6.612 6.235 1.00 98.75 200 THR A C 1
ATOM 1603 O O . THR A 1 200 ? -17.701 -5.664 6.672 1.00 98.75 200 THR A O 1
ATOM 1606 N N . GLN A 1 201 ? -19.619 -6.482 5.856 1.00 98.56 201 GLN A N 1
ATOM 1607 C CA . GLN A 1 201 ? -20.342 -5.208 5.848 1.00 98.56 201 GLN A CA 1
ATOM 1608 C C . GLN A 1 201 ? -20.453 -4.572 7.246 1.00 98.56 201 GLN A C 1
ATOM 1610 O O . GLN A 1 201 ? -20.311 -3.352 7.376 1.00 98.56 201 GLN A O 1
ATOM 1615 N N . SER A 1 202 ? -20.694 -5.376 8.287 1.00 98.69 202 SER A N 1
ATOM 1616 C CA . SER A 1 202 ? -20.748 -4.901 9.678 1.00 98.69 202 SER A CA 1
ATOM 1617 C C . SER A 1 202 ? -19.385 -4.397 10.153 1.00 98.69 202 SER A C 1
ATOM 1619 O O . SER A 1 202 ? -19.279 -3.261 10.615 1.00 98.69 202 SER A O 1
ATOM 1621 N N . ALA A 1 203 ? -18.332 -5.196 9.956 1.00 98.81 203 ALA A N 1
ATOM 1622 C CA . ALA A 1 203 ? -16.971 -4.819 10.328 1.00 98.81 203 ALA A CA 1
ATOM 1623 C C . ALA A 1 203 ? -16.496 -3.583 9.553 1.00 98.81 203 ALA A C 1
ATOM 1625 O O . ALA A 1 203 ? -15.943 -2.647 10.125 1.00 98.81 203 ALA A O 1
ATOM 1626 N N . TYR A 1 204 ? -16.783 -3.524 8.254 1.00 98.62 204 TYR A N 1
ATOM 1627 C CA . TYR A 1 204 ? -16.496 -2.365 7.423 1.00 98.62 204 TYR A CA 1
ATOM 1628 C C . TYR A 1 204 ? -17.151 -1.091 7.968 1.00 98.62 204 TYR A C 1
ATOM 1630 O O . TYR A 1 204 ? -16.476 -0.067 8.075 1.00 98.62 204 TYR A O 1
ATOM 1638 N N . LYS A 1 205 ? -18.435 -1.137 8.353 1.00 98.38 205 LYS A N 1
ATOM 1639 C CA . LYS A 1 205 ? -19.126 0.025 8.929 1.00 98.38 205 LYS A CA 1
ATOM 1640 C C . LYS A 1 205 ? -18.413 0.523 10.187 1.00 98.38 205 LYS A C 1
ATOM 1642 O O . LYS A 1 205 ? -18.112 1.711 10.265 1.00 98.38 205 LYS A O 1
ATOM 1647 N N . GLU A 1 206 ? -18.069 -0.379 11.102 1.00 98.50 206 GLU A N 1
ATOM 1648 C CA . GLU A 1 206 ? -17.322 -0.016 12.309 1.00 98.50 206 GLU A CA 1
ATOM 1649 C C . GLU A 1 206 ? -15.927 0.536 11.977 1.00 98.50 206 GLU A C 1
ATOM 1651 O O . GLU A 1 206 ? -15.469 1.490 12.604 1.00 98.50 206 GLU A O 1
ATOM 1656 N N . SER A 1 207 ? -15.258 0.003 10.948 1.00 98.44 207 SER A N 1
ATOM 1657 C CA . SER A 1 207 ? -13.960 0.529 10.512 1.00 98.44 207 SER A CA 1
ATOM 1658 C C . SER A 1 207 ? -14.047 2.001 10.112 1.00 98.44 207 SER A C 1
ATOM 1660 O O . SER A 1 207 ? -13.161 2.777 10.458 1.00 98.44 207 SER A O 1
ATOM 1662 N N . LYS A 1 208 ? -15.129 2.414 9.437 1.00 96.25 208 LYS A N 1
ATOM 1663 C CA . LYS A 1 208 ? -15.344 3.817 9.064 1.00 96.25 208 LYS A CA 1
ATOM 1664 C C . LYS A 1 208 ? -15.505 4.699 10.290 1.00 96.25 208 LYS A C 1
ATOM 1666 O O . LYS A 1 208 ? -14.861 5.739 10.362 1.00 96.25 208 LYS A O 1
ATOM 1671 N N . GLU A 1 209 ? -16.313 4.257 11.250 1.00 95.75 209 GLU A N 1
ATOM 1672 C CA . GLU A 1 209 ? -16.553 4.972 12.506 1.00 95.75 209 GLU A CA 1
ATOM 1673 C C . GLU A 1 209 ? -15.243 5.141 13.289 1.00 95.75 209 GLU A C 1
ATOM 1675 O O . GLU A 1 209 ? -14.861 6.258 13.633 1.00 95.75 209 GLU A O 1
ATOM 1680 N N . ARG A 1 210 ? -14.473 4.059 13.471 1.00 97.25 210 ARG A N 1
ATOM 1681 C CA . ARG A 1 210 ? -13.173 4.108 14.162 1.00 97.25 210 ARG A CA 1
ATOM 1682 C C . ARG A 1 210 ? -12.120 4.929 13.419 1.00 97.25 210 ARG A C 1
ATOM 1684 O O . ARG A 1 210 ? -11.202 5.453 14.044 1.00 97.25 210 ARG A O 1
ATOM 1691 N N . LEU A 1 211 ? -12.226 5.035 12.098 1.00 96.19 211 LEU A N 1
ATOM 1692 C CA . LEU A 1 211 ? -11.361 5.885 11.285 1.00 96.19 211 LEU A CA 1
ATOM 1693 C C . LEU A 1 211 ? -11.926 7.298 11.095 1.00 96.19 211 LEU A C 1
ATOM 1695 O O . LEU A 1 211 ? -11.287 8.076 10.399 1.00 96.19 211 LEU A O 1
ATOM 1699 N N . ASN A 1 212 ? -13.062 7.665 11.697 1.00 93.94 212 ASN A N 1
ATOM 1700 C CA . ASN A 1 212 ? -13.710 8.977 11.560 1.00 93.94 212 ASN A CA 1
ATOM 1701 C C . ASN A 1 212 ? -14.096 9.354 10.104 1.00 93.94 212 ASN A C 1
ATOM 1703 O O . ASN A 1 212 ? -13.914 10.496 9.671 1.00 93.94 212 ASN A O 1
ATOM 1707 N N . VAL A 1 213 ? -14.507 8.378 9.284 1.00 93.25 213 VAL A N 1
ATOM 1708 C CA . VAL A 1 213 ? -14.880 8.566 7.865 1.00 93.25 213 VAL A CA 1
ATOM 1709 C C . VAL A 1 213 ? -16.406 8.543 7.713 1.00 93.25 213 VAL A C 1
ATOM 1711 O O . VAL A 1 213 ? -17.006 7.475 7.599 1.00 93.25 213 VAL A O 1
ATOM 1714 N N . ASP A 1 214 ? -17.028 9.722 7.670 1.00 89.81 214 ASP A N 1
ATOM 1715 C CA . ASP A 1 214 ? -18.497 9.848 7.677 1.00 89.81 214 ASP A CA 1
ATOM 1716 C C . ASP A 1 214 ? -19.157 9.469 6.346 1.00 89.81 214 ASP A C 1
ATOM 1718 O O . ASP A 1 214 ? -20.172 8.772 6.298 1.00 89.81 214 ASP A O 1
ATOM 1722 N N . THR A 1 215 ? -18.581 9.933 5.235 1.00 92.44 215 THR A N 1
ATOM 1723 C CA . THR A 1 215 ? -19.088 9.620 3.892 1.00 92.44 215 THR A CA 1
ATOM 1724 C C . THR A 1 215 ? -18.735 8.186 3.539 1.00 92.44 215 THR A C 1
ATOM 1726 O O . THR A 1 215 ? -17.620 7.764 3.806 1.00 92.44 215 THR A O 1
ATOM 1729 N N . ASP A 1 216 ? -19.637 7.439 2.902 1.00 94.00 216 ASP A N 1
ATOM 1730 C CA . ASP A 1 216 ? -19.379 6.043 2.542 1.00 94.00 216 ASP A CA 1
ATOM 1731 C C . ASP A 1 216 ? -18.306 5.905 1.432 1.00 94.00 216 ASP A C 1
ATOM 1733 O O . ASP A 1 216 ? -18.573 6.301 0.293 1.00 94.00 216 ASP A O 1
ATOM 1737 N N . PRO A 1 217 ? -17.123 5.307 1.703 1.00 94.25 217 PRO A N 1
ATOM 1738 C CA . PRO A 1 217 ? -16.098 5.002 0.700 1.00 94.25 217 PRO A CA 1
ATOM 1739 C C . PRO A 1 217 ? -16.583 4.257 -0.547 1.00 94.25 217 PRO A C 1
ATOM 1741 O O . PRO A 1 217 ? -15.997 4.419 -1.614 1.00 94.25 217 PRO A O 1
ATOM 1744 N N . LYS A 1 218 ? -17.652 3.457 -0.444 1.00 94.44 218 LYS A N 1
ATOM 1745 C CA . LYS A 1 218 ? -18.242 2.759 -1.601 1.00 94.44 218 LYS A CA 1
ATOM 1746 C C . LYS A 1 218 ? -18.815 3.717 -2.651 1.00 94.44 218 LYS A C 1
ATOM 1748 O O . LYS A 1 218 ? -18.816 3.405 -3.837 1.00 94.44 218 LYS A O 1
ATOM 1753 N N . ASN A 1 219 ? -19.254 4.900 -2.218 1.00 92.81 219 ASN A N 1
ATOM 1754 C CA . ASN A 1 219 ? -19.921 5.894 -3.061 1.00 92.81 219 ASN A CA 1
ATOM 1755 C C . ASN A 1 219 ? -19.069 7.152 -3.296 1.00 92.81 219 ASN A C 1
ATOM 1757 O O . ASN A 1 219 ? -19.500 8.061 -4.001 1.00 92.81 219 ASN A O 1
ATOM 1761 N N . SER A 1 220 ? -17.868 7.231 -2.714 1.00 90.88 220 SER A N 1
ATOM 1762 C CA . SER A 1 220 ? -17.018 8.421 -2.774 1.00 90.88 220 SER A CA 1
ATOM 1763 C C . SER A 1 220 ? -15.539 8.053 -2.814 1.00 90.88 220 SER A C 1
ATOM 1765 O O . SER A 1 220 ? -14.990 7.510 -1.855 1.00 90.88 220 SER A O 1
ATOM 1767 N N . GLU A 1 221 ? -14.872 8.412 -3.915 1.00 89.31 221 GLU A N 1
ATOM 1768 C CA . GLU A 1 221 ? -13.417 8.271 -4.055 1.00 89.31 221 GLU A CA 1
ATOM 1769 C C . GLU A 1 221 ? -12.678 9.030 -2.948 1.00 89.31 221 GLU A C 1
ATOM 1771 O O . GLU A 1 221 ? -11.764 8.485 -2.332 1.00 89.31 221 GLU A O 1
ATOM 1776 N N . THR A 1 222 ? -13.091 10.264 -2.650 1.00 88.94 222 THR A N 1
ATOM 1777 C CA . THR A 1 222 ? -12.473 11.075 -1.594 1.00 88.94 222 THR A CA 1
ATOM 1778 C C . THR A 1 222 ? -12.584 10.392 -0.235 1.00 88.94 222 THR A C 1
ATOM 1780 O O . THR A 1 222 ? -11.603 10.330 0.506 1.00 88.94 222 THR A O 1
ATOM 1783 N N . ALA A 1 223 ? -13.750 9.823 0.085 1.00 91.75 223 ALA A N 1
ATOM 1784 C CA . ALA A 1 223 ? -13.939 9.098 1.336 1.00 91.75 223 ALA A CA 1
ATOM 1785 C C . ALA A 1 223 ? -13.112 7.807 1.387 1.00 91.75 223 ALA A C 1
ATOM 1787 O O . ALA A 1 223 ? -12.549 7.478 2.430 1.00 91.75 223 ALA A O 1
ATOM 1788 N N . TYR A 1 224 ? -12.978 7.096 0.264 1.00 94.06 224 TYR A N 1
ATOM 1789 C CA . TYR A 1 224 ? -12.136 5.904 0.205 1.00 94.06 224 TYR A CA 1
ATOM 1790 C C . TYR A 1 224 ? -10.657 6.222 0.362 1.00 94.06 224 TYR A C 1
ATOM 1792 O 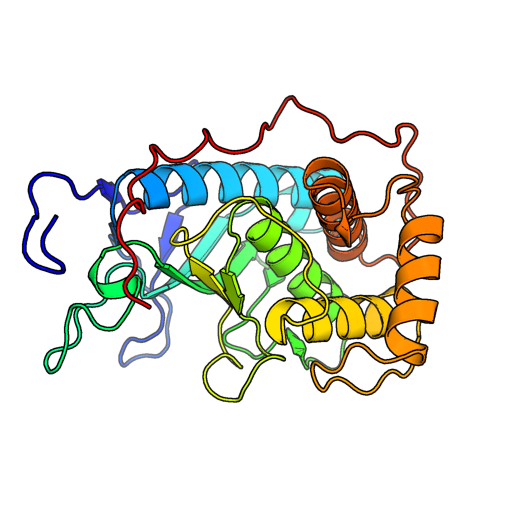O . TYR A 1 224 ? -9.983 5.597 1.176 1.00 94.06 224 TYR A O 1
ATOM 1800 N N . ARG A 1 225 ? -10.160 7.254 -0.321 1.00 92.38 225 ARG A N 1
ATOM 1801 C CA . ARG A 1 225 ? -8.794 7.745 -0.117 1.00 92.38 225 ARG A CA 1
ATOM 1802 C C . ARG A 1 225 ? -8.560 8.148 1.344 1.00 92.38 225 ARG A C 1
ATOM 1804 O O . ARG A 1 225 ? -7.487 7.873 1.872 1.00 92.38 225 ARG A O 1
ATOM 1811 N N . ALA A 1 226 ? -9.556 8.736 2.016 1.00 92.44 226 ALA A N 1
ATOM 1812 C CA . ALA A 1 226 ? -9.445 9.106 3.426 1.00 92.44 226 ALA A CA 1
ATOM 1813 C C . ALA A 1 226 ? -9.369 7.875 4.324 1.00 92.44 226 ALA A C 1
ATOM 1815 O O . ALA A 1 226 ? -8.507 7.800 5.197 1.00 92.44 226 ALA A O 1
ATOM 1816 N N . TRP A 1 227 ? -10.218 6.882 4.064 1.00 96.12 227 TRP A N 1
ATOM 1817 C CA . TRP A 1 227 ? -10.164 5.594 4.742 1.00 96.12 227 TRP A CA 1
ATOM 1818 C C . TRP A 1 227 ? -8.784 4.941 4.576 1.00 96.12 227 TRP A C 1
ATOM 1820 O O . TRP A 1 227 ? -8.162 4.573 5.569 1.00 96.12 227 TRP A O 1
ATOM 1830 N N . LEU A 1 228 ? -8.253 4.887 3.349 1.00 97.44 228 LEU A N 1
ATOM 1831 C CA . LEU A 1 228 ? -6.943 4.301 3.040 1.00 97.44 228 LEU A CA 1
ATOM 1832 C C . LEU A 1 228 ? -5.792 5.046 3.723 1.00 97.44 228 LEU A C 1
ATOM 1834 O O . LEU A 1 228 ? -4.925 4.419 4.328 1.00 97.44 228 LEU A O 1
ATOM 1838 N N . TYR A 1 229 ? -5.796 6.380 3.678 1.00 95.69 229 TYR A N 1
ATOM 1839 C CA . TYR A 1 229 ? -4.807 7.206 4.370 1.00 95.69 229 TYR A CA 1
ATOM 1840 C C . TYR A 1 229 ? -4.784 6.911 5.872 1.00 95.69 229 TYR A C 1
ATOM 1842 O O . TYR A 1 229 ? -3.718 6.729 6.461 1.00 95.69 229 TYR A O 1
ATOM 1850 N N . ARG A 1 230 ? -5.959 6.822 6.500 1.00 97.19 230 ARG A N 1
ATOM 1851 C CA . ARG A 1 230 ? -6.053 6.581 7.942 1.00 97.19 230 ARG A CA 1
ATOM 1852 C C . ARG A 1 230 ? -5.747 5.136 8.309 1.00 97.19 230 ARG A C 1
ATOM 1854 O O . ARG A 1 230 ? -5.157 4.914 9.363 1.00 97.19 230 ARG A O 1
ATOM 1861 N N . ALA A 1 231 ? -6.080 4.170 7.456 1.00 98.50 231 ALA A N 1
ATOM 1862 C CA . ALA A 1 231 ? -5.631 2.793 7.618 1.00 98.50 231 ALA A CA 1
ATOM 1863 C C . ALA A 1 231 ? -4.096 2.710 7.569 1.00 98.50 231 ALA A C 1
ATOM 1865 O O . ALA A 1 231 ? -3.486 2.127 8.466 1.00 98.50 231 ALA A O 1
ATOM 1866 N N . ALA A 1 232 ? -3.467 3.387 6.599 1.00 98.62 232 ALA A N 1
ATOM 1867 C CA . ALA A 1 232 ? -2.014 3.477 6.495 1.00 98.62 232 ALA A CA 1
ATOM 1868 C C . ALA A 1 232 ? -1.380 4.147 7.721 1.00 98.62 232 ALA A C 1
ATOM 1870 O O . ALA A 1 232 ? -0.418 3.621 8.274 1.00 98.62 232 ALA A O 1
ATOM 1871 N N . ALA A 1 233 ? -1.940 5.262 8.196 1.00 98.06 233 ALA A N 1
ATOM 1872 C CA . ALA A 1 233 ? -1.465 5.946 9.397 1.00 98.06 233 ALA A CA 1
ATOM 1873 C C . ALA A 1 233 ? -1.454 5.020 10.626 1.00 98.06 233 ALA A C 1
ATOM 1875 O O . ALA A 1 233 ? -0.453 4.944 11.334 1.00 98.06 233 ALA A O 1
ATOM 1876 N N . HIS A 1 234 ? -2.536 4.270 10.854 1.00 98.69 234 HIS A N 1
ATOM 1877 C CA . HIS A 1 234 ? -2.597 3.302 11.950 1.00 98.69 234 HIS A CA 1
ATOM 1878 C C . HIS A 1 234 ? -1.612 2.149 11.765 1.00 98.69 234 HIS A C 1
ATOM 1880 O O . HIS A 1 234 ? -0.992 1.721 12.736 1.00 98.69 234 HIS A O 1
ATOM 1886 N N . GLY A 1 235 ? -1.453 1.656 10.536 1.00 98.69 235 GLY A N 1
ATOM 1887 C CA . GLY A 1 235 ? -0.536 0.560 10.253 1.00 98.69 235 GLY A CA 1
ATOM 1888 C C . GLY A 1 235 ? 0.930 0.942 10.399 1.00 98.69 235 GLY A C 1
ATOM 1889 O O . GLY A 1 235 ? 1.685 0.166 10.965 1.00 98.69 235 GLY A O 1
ATOM 1890 N N . PHE A 1 236 ? 1.326 2.152 9.998 1.00 98.62 236 PHE A N 1
ATOM 1891 C CA . PHE A 1 236 ? 2.680 2.644 10.262 1.00 98.62 236 PHE A CA 1
ATOM 1892 C C . PHE A 1 236 ? 2.922 2.977 11.733 1.00 98.62 236 PHE A C 1
ATOM 1894 O O . PHE A 1 236 ? 4.058 2.865 12.176 1.00 98.62 236 PHE A O 1
ATOM 1901 N N . ALA A 1 237 ? 1.888 3.352 12.487 1.00 98.19 237 ALA A N 1
ATOM 1902 C CA . ALA A 1 237 ? 1.989 3.572 13.929 1.00 98.19 237 ALA A CA 1
ATOM 1903 C C . ALA A 1 237 ? 1.963 2.278 14.760 1.00 98.19 237 ALA A C 1
ATOM 1905 O O . ALA A 1 237 ? 2.110 2.347 15.978 1.00 98.19 237 ALA A O 1
ATOM 1906 N N . ASP A 1 238 ? 1.725 1.119 14.135 1.00 97.00 238 ASP A N 1
ATOM 1907 C CA . ASP A 1 238 ? 1.484 -0.165 14.804 1.00 97.00 238 ASP A CA 1
ATOM 1908 C C . ASP A 1 238 ? 0.281 -0.127 15.785 1.00 97.00 238 ASP A C 1
ATOM 1910 O O . ASP A 1 238 ? 0.177 -0.887 16.751 1.00 97.00 238 ASP A O 1
ATOM 1914 N N . LEU A 1 239 ? -0.713 0.726 15.507 1.00 98.25 239 LEU A N 1
ATOM 1915 C CA . LEU A 1 239 ? -1.883 0.952 16.360 1.00 98.25 239 LEU A CA 1
ATOM 1916 C C . LEU A 1 239 ? -3.171 0.349 15.782 1.00 98.25 239 LEU A C 1
ATOM 1918 O O . LEU A 1 239 ? -3.345 0.217 14.577 1.00 98.25 239 LEU A O 1
ATOM 1922 N N . ALA A 1 240 ? -4.114 -0.001 16.662 1.00 98.56 240 ALA A N 1
ATOM 1923 C CA . ALA A 1 240 ? -5.473 -0.396 16.275 1.00 98.56 240 ALA A CA 1
ATOM 1924 C C . ALA A 1 240 ? -6.273 0.800 15.727 1.00 98.56 240 ALA A C 1
ATOM 1926 O O . ALA A 1 240 ? -6.022 1.933 16.136 1.00 98.56 240 ALA A O 1
ATOM 1927 N N . PHE A 1 241 ? -7.279 0.565 14.876 1.00 98.50 241 PHE A N 1
ATOM 1928 C CA . PHE A 1 241 ? -8.165 1.645 14.410 1.00 98.50 241 PHE A CA 1
ATOM 1929 C C . PHE A 1 241 ? -8.861 2.347 15.586 1.00 98.50 241 PHE A C 1
ATOM 1931 O O . PHE A 1 241 ? -9.323 1.690 16.523 1.00 98.50 241 PHE A O 1
ATOM 1938 N N . GLY A 1 242 ? -8.926 3.680 15.521 1.00 96.62 242 GLY A N 1
ATOM 1939 C CA . GLY A 1 242 ? -9.477 4.550 16.567 1.00 96.62 242 GLY A CA 1
ATOM 1940 C C . GLY A 1 242 ? -8.463 4.980 17.630 1.00 96.62 242 GLY A C 1
ATOM 1941 O O . GLY A 1 242 ? -8.837 5.619 18.610 1.00 96.62 242 GLY A O 1
ATOM 1942 N N . LYS A 1 243 ? -7.181 4.626 17.472 1.00 97.94 243 LYS A N 1
ATOM 1943 C CA . LYS A 1 243 ? -6.105 5.052 18.385 1.00 97.94 243 LYS A CA 1
ATOM 1944 C C . LYS A 1 243 ? -5.365 6.303 17.918 1.00 97.94 243 LYS A C 1
ATOM 1946 O O . LYS A 1 243 ? -4.649 6.896 18.718 1.00 97.94 243 LYS A O 1
ATOM 1951 N N . ILE A 1 244 ? -5.553 6.712 16.666 1.00 95.81 244 ILE A N 1
ATOM 1952 C CA . ILE A 1 244 ? -5.098 8.003 16.146 1.00 95.81 244 ILE A CA 1
ATOM 1953 C C . ILE A 1 244 ? -6.325 8.893 15.944 1.00 95.81 244 ILE A C 1
ATOM 1955 O O . ILE A 1 244 ? -7.253 8.522 15.226 1.00 95.81 244 ILE A O 1
ATOM 1959 N N . SER A 1 245 ? -6.314 10.078 16.555 1.00 91.25 245 SER A N 1
ATOM 1960 C CA . SER A 1 245 ? -7.373 11.075 16.389 1.00 91.25 245 SER A CA 1
ATOM 1961 C C . SER A 1 245 ? -7.122 11.928 15.146 1.00 91.25 245 SER A C 1
ATOM 1963 O O . SER A 1 245 ? -6.075 12.562 15.025 1.00 91.25 245 SER A O 1
ATOM 1965 N N . PHE A 1 246 ? -8.102 11.984 14.245 1.00 87.56 246 PHE A N 1
ATOM 1966 C CA . PHE A 1 246 ? -8.095 12.872 13.081 1.00 87.56 246 PHE A CA 1
ATOM 1967 C C . PHE A 1 246 ? -9.110 13.990 13.304 1.00 87.56 246 PHE A C 1
ATOM 1969 O O . PHE A 1 246 ? -10.292 13.717 13.500 1.00 87.56 246 PHE A O 1
ATOM 1976 N N . THR A 1 247 ? -8.650 15.241 13.277 1.00 78.69 247 THR A N 1
ATOM 1977 C CA . THR A 1 247 ? -9.479 16.434 13.530 1.00 78.69 247 THR A CA 1
ATOM 1978 C C . THR A 1 247 ? -10.350 16.839 12.342 1.00 78.69 247 THR A C 1
ATOM 1980 O O . THR A 1 247 ? -11.286 17.611 12.515 1.00 78.69 247 THR A O 1
ATOM 1983 N N . SER A 1 248 ? -10.064 16.314 11.149 1.00 74.19 248 SER A N 1
ATOM 1984 C CA . SER A 1 248 ? -10.854 16.530 9.938 1.00 74.19 248 SER A CA 1
ATOM 1985 C C . SER A 1 248 ? -11.296 15.202 9.341 1.00 74.19 248 SER A C 1
ATOM 1987 O O . SER A 1 248 ? -10.535 14.229 9.349 1.00 74.19 248 SER A O 1
ATOM 1989 N N . THR A 1 249 ? -12.499 15.192 8.767 1.00 65.88 249 THR A N 1
ATOM 1990 C CA . THR A 1 249 ? -13.031 14.090 7.960 1.00 65.88 249 THR A CA 1
ATOM 1991 C C . THR A 1 249 ? -12.456 14.083 6.536 1.00 65.88 249 THR A C 1
ATOM 1993 O O . THR A 1 249 ? -12.494 13.036 5.890 1.00 65.88 249 THR A O 1
ATOM 1996 N N . SER A 1 250 ? -11.826 15.176 6.083 1.00 60.81 250 SER A N 1
ATOM 1997 C CA . SER A 1 250 ? -11.117 15.282 4.799 1.00 60.81 250 SER A CA 1
ATOM 1998 C C . SER A 1 250 ? -9.632 14.888 4.885 1.00 60.81 250 SER A C 1
ATOM 2000 O O . SER A 1 250 ? -9.033 14.862 5.962 1.00 60.81 250 SER A O 1
ATOM 2002 N N . ILE A 1 251 ? -9.038 14.555 3.734 1.00 67.00 251 ILE A N 1
ATOM 2003 C CA . ILE A 1 251 ? -7.591 14.323 3.583 1.00 67.00 251 ILE A CA 1
ATOM 2004 C C . ILE A 1 251 ? -6.902 15.670 3.389 1.00 67.00 251 ILE A C 1
ATOM 2006 O O . ILE A 1 251 ? -7.448 16.541 2.712 1.00 67.00 251 ILE A O 1
ATOM 2010 N N . ASP A 1 252 ? -5.686 15.811 3.911 1.00 59.78 252 ASP A N 1
ATOM 2011 C CA . ASP A 1 252 ? -4.784 16.885 3.503 1.00 59.78 252 ASP A CA 1
ATOM 2012 C C . ASP A 1 252 ? -4.519 16.812 1.984 1.00 59.78 252 ASP A C 1
ATOM 2014 O O . ASP A 1 252 ? -3.904 15.862 1.478 1.00 59.78 252 ASP A O 1
ATOM 2018 N N . SER A 1 253 ? -5.022 17.817 1.263 1.00 57.88 253 SER A N 1
ATOM 2019 C CA . SER A 1 253 ? -4.939 17.954 -0.191 1.00 57.88 253 SER A CA 1
ATOM 2020 C C . SER A 1 253 ? -3.553 18.362 -0.695 1.00 57.88 253 SER A C 1
ATOM 2022 O O . SER A 1 253 ? -3.355 18.395 -1.906 1.00 57.88 253 SER A O 1
ATOM 2024 N N . SER A 1 254 ? -2.601 18.675 0.193 1.00 51.38 254 SER A N 1
ATOM 2025 C CA . SER A 1 254 ? -1.245 19.109 -0.182 1.00 51.38 254 SER A CA 1
ATOM 2026 C C . SER A 1 254 ? -0.431 18.034 -0.911 1.00 51.38 254 SER A C 1
ATOM 2028 O O . SER A 1 254 ? 0.467 18.357 -1.680 1.00 51.38 254 SER A O 1
ATOM 2030 N N . ILE A 1 255 ? -0.788 16.760 -0.735 1.00 53.06 255 ILE A N 1
ATOM 2031 C CA . ILE A 1 255 ? -0.234 15.627 -1.484 1.00 53.06 255 ILE A CA 1
ATOM 2032 C C . ILE A 1 255 ? -1.396 15.047 -2.304 1.00 53.06 255 ILE A C 1
ATOM 2034 O O . ILE A 1 255 ? -1.991 14.018 -1.966 1.00 53.06 255 ILE A O 1
ATOM 2038 N N . GLY A 1 256 ? -1.822 15.823 -3.302 1.00 49.12 256 GLY A N 1
ATOM 2039 C CA . GLY A 1 256 ? -3.034 15.585 -4.084 1.00 49.12 256 GLY A CA 1
ATOM 2040 C C . GLY A 1 256 ? -3.062 14.223 -4.793 1.00 49.12 256 GLY A C 1
ATOM 2041 O O . GLY A 1 256 ? -2.029 13.558 -4.937 1.00 49.12 256 GLY A O 1
ATOM 2042 N N . PRO A 1 257 ? -4.251 13.765 -5.232 1.00 52.75 257 PRO A N 1
ATOM 2043 C CA . PRO A 1 257 ? -4.324 12.627 -6.134 1.00 52.75 257 PRO A CA 1
ATOM 2044 C C . PRO A 1 257 ? -3.509 12.936 -7.403 1.00 52.75 257 PRO A C 1
ATOM 2046 O O . PRO A 1 257 ? -3.446 14.090 -7.822 1.00 52.75 257 PRO A O 1
ATOM 2049 N N . PRO A 1 258 ? -2.887 11.926 -8.027 1.00 52.03 258 PRO A N 1
ATOM 2050 C CA . PRO A 1 258 ? -2.248 12.113 -9.325 1.00 52.03 258 PRO A CA 1
ATOM 2051 C C . PRO A 1 258 ? -3.298 12.585 -10.337 1.00 52.03 258 PRO A C 1
ATOM 2053 O O . PRO A 1 258 ? -4.449 12.139 -10.257 1.00 52.03 258 PRO A O 1
ATOM 2056 N N . ASP A 1 259 ? -2.883 13.434 -11.282 1.00 49.12 259 ASP A N 1
ATOM 2057 C CA . ASP A 1 259 ? -3.742 13.961 -12.345 1.00 49.12 259 ASP A CA 1
ATOM 2058 C C . ASP A 1 259 ? -4.632 12.861 -12.950 1.00 49.12 259 ASP A C 1
ATOM 2060 O O . ASP A 1 259 ? -4.187 11.705 -13.102 1.00 49.12 259 ASP A O 1
ATOM 2064 N N . PRO A 1 260 ? -5.898 13.182 -13.285 1.00 51.47 260 PRO A N 1
ATOM 2065 C CA . PRO A 1 260 ? -6.740 12.253 -14.020 1.00 51.47 260 PRO A CA 1
ATOM 2066 C C . PRO A 1 260 ? -5.982 11.804 -15.272 1.00 51.47 260 PRO A C 1
ATOM 2068 O O . PRO A 1 260 ? -5.386 12.618 -15.979 1.00 51.47 260 PRO A O 1
ATOM 2071 N N . LEU A 1 261 ? -5.958 10.491 -15.523 1.00 48.25 261 LEU A N 1
ATOM 2072 C CA . LEU A 1 261 ? -5.427 9.993 -16.789 1.00 48.25 261 LEU A CA 1
ATOM 2073 C C . LEU A 1 261 ? -6.216 10.672 -17.918 1.00 48.25 261 LEU A C 1
ATOM 2075 O O . LEU A 1 261 ? -7.443 10.760 -17.802 1.00 48.25 261 LEU A O 1
ATOM 2079 N N . PRO A 1 262 ? -5.576 11.114 -19.013 1.00 42.88 262 PRO A N 1
ATOM 2080 C CA . PRO A 1 262 ? -6.331 11.347 -20.230 1.00 42.88 262 PRO A CA 1
ATOM 2081 C C . PRO A 1 262 ? -7.105 10.063 -20.548 1.00 42.88 262 PRO A C 1
ATOM 2083 O O . PRO A 1 262 ? -6.572 8.959 -20.399 1.00 42.88 262 PRO A O 1
ATOM 2086 N N . ASN A 1 263 ? -8.381 10.217 -20.904 1.00 39.12 263 ASN A N 1
ATOM 2087 C CA . ASN A 1 263 ? -9.273 9.124 -21.279 1.00 39.12 263 ASN A CA 1
ATOM 2088 C C . ASN A 1 263 ? -8.641 8.367 -22.461 1.00 39.12 263 ASN A C 1
ATOM 2090 O O . ASN A 1 263 ? -8.768 8.775 -23.608 1.00 39.12 263 ASN A O 1
ATOM 2094 N N . LEU A 1 264 ? -7.897 7.299 -22.176 1.00 41.22 264 LEU A N 1
ATOM 2095 C C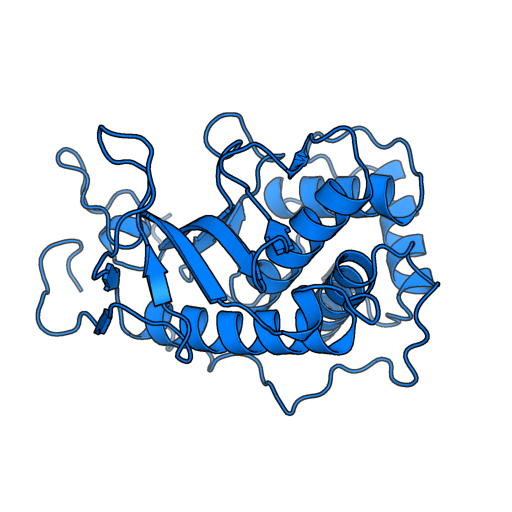A . LEU A 1 264 ? -7.333 6.391 -23.182 1.00 41.22 264 LEU A CA 1
ATOM 2096 C C . LEU A 1 264 ? -8.143 5.089 -23.278 1.00 41.22 264 LEU A C 1
ATOM 2098 O O . LEU A 1 264 ? -7.735 4.173 -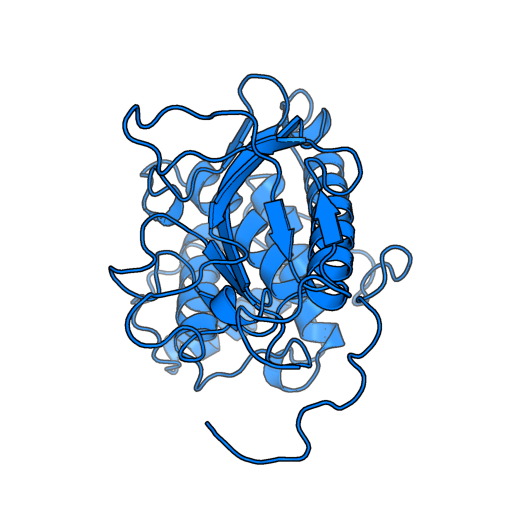23.980 1.00 41.22 264 LEU A O 1
ATOM 2102 N N . TYR A 1 265 ? -9.274 5.012 -22.570 1.00 38.44 265 TYR A N 1
ATOM 2103 C CA . TYR A 1 265 ? -10.213 3.891 -22.595 1.00 38.44 265 TYR A CA 1
ATOM 2104 C C . TYR A 1 265 ? -11.619 4.367 -22.987 1.00 38.44 265 TYR A C 1
ATOM 2106 O O . TYR A 1 265 ? -12.597 4.118 -22.289 1.00 38.44 265 TYR A O 1
ATOM 2114 N N . GLU A 1 266 ? -11.719 5.065 -24.115 1.00 35.06 266 GLU A N 1
ATOM 2115 C CA . GLU A 1 266 ? -12.855 4.863 -25.016 1.00 35.06 266 GLU A CA 1
ATOM 2116 C C . GLU A 1 266 ? -12.394 3.850 -26.060 1.00 35.06 266 GLU A C 1
ATOM 2118 O O . GLU A 1 266 ? -11.912 4.227 -27.114 1.00 35.06 266 GLU A O 1
ATOM 2123 N N . ASP A 1 267 ? -12.381 2.574 -25.685 1.00 34.50 267 ASP A N 1
ATOM 2124 C CA . ASP A 1 267 ? -12.627 1.455 -26.595 1.00 34.50 267 ASP A CA 1
ATOM 2125 C C . ASP A 1 267 ? -12.642 0.178 -25.756 1.00 34.50 267 ASP A C 1
ATOM 2127 O O . ASP A 1 267 ? -11.668 -0.199 -25.100 1.00 34.50 267 ASP A O 1
ATOM 2131 N N . GLY A 1 268 ? -13.823 -0.433 -25.699 1.00 33.03 268 GLY A N 1
ATOM 2132 C CA . GLY A 1 268 ? -14.073 -1.645 -24.941 1.00 33.03 268 GLY A CA 1
ATOM 2133 C C . GLY A 1 268 ? -13.260 -2.808 -25.491 1.00 33.03 268 GLY A C 1
ATOM 2134 O O . GLY A 1 268 ? -13.561 -3.324 -26.561 1.00 33.03 268 GLY A O 1
ATOM 2135 N N . ALA A 1 269 ? -12.266 -3.245 -24.729 1.00 29.81 269 ALA A N 1
ATOM 2136 C CA . ALA A 1 269 ? -11.684 -4.573 -24.839 1.00 29.81 269 ALA A CA 1
ATOM 2137 C C . ALA A 1 269 ? -10.962 -4.910 -23.531 1.00 29.81 269 ALA A C 1
ATOM 2139 O O . ALA A 1 269 ? -9.763 -4.681 -23.429 1.00 29.81 269 ALA A O 1
ATOM 2140 N N . LEU A 1 270 ? -11.722 -5.389 -22.540 1.00 32.28 270 LEU A N 1
ATOM 2141 C CA . LEU A 1 270 ? -11.390 -6.457 -21.585 1.00 32.28 270 LEU A CA 1
ATOM 2142 C C . LEU A 1 270 ? -12.696 -6.931 -20.930 1.00 32.28 270 LEU A C 1
ATOM 2144 O O . LEU A 1 270 ? -13.399 -6.076 -20.343 1.00 32.28 270 LEU A O 1
#

Solvent-accessible surface area (backbone atoms only — not comparable to full-atom values): 14236 Å² total; per-residue (Å²): 131,65,46,76,70,55,75,92,62,49,44,72,42,48,54,43,75,86,27,36,34,26,34,36,81,53,96,82,63,52,79,38,86,38,73,48,48,25,25,54,72,40,49,56,39,52,24,53,38,45,49,50,45,32,49,42,28,33,71,33,21,49,88,94,40,32,33,50,72,22,60,58,34,38,28,34,67,43,34,53,48,65,43,93,90,52,28,67,80,42,52,24,11,57,14,30,24,37,27,38,25,33,43,30,11,58,91,83,27,74,36,33,30,54,80,31,25,70,74,42,88,55,61,52,51,24,31,33,33,51,13,52,50,26,43,49,41,58,68,18,43,47,44,40,40,45,75,65,43,84,92,27,34,40,21,37,37,37,26,64,87,51,77,72,44,61,51,43,63,90,33,43,47,49,26,24,50,51,33,47,48,34,26,76,33,70,68,50,86,63,78,72,76,25,69,67,42,73,68,49,53,52,47,50,54,51,50,28,62,38,60,52,38,84,57,58,27,71,83,29,45,68,36,28,43,32,50,27,53,48,50,18,34,27,14,37,40,63,42,43,67,57,72,68,90,71,97,56,68,69,64,78,64,90,74,56,77,74,76,80,73,78,86,81,76,87,65,96,82,133

Sequence (270 aa):
MGCCDSEAQAKVFDKLAGVPTFYIRNASGERERYTFKCNEYLFNRLHNWVERLNYVSKQYGPSGSDLKSGVTALTFGGIYVCRMVDPCATAHGYGRAADLDEVKWGDNGWCKPYDQDHVHPNRDRRRRYLAVDATCRQYFRYVVDGYYNAAHHDHIHMDNTALPTKLREGSTADTVFIQKCCNDFMGYSLKVDGDWGTATQSAYKESKERLNVDTDPKNSETAYRAWLYRAAAHGFADLAFGKISFTSTSIDSSIGPPDPLPNLYEDGAL

Mean predicted aligned error: 5.68 Å

Nearest PDB structures (foldseek):
  4c2c-assembly1_A  TM=6.412E-01  e=9.578E+00  Bacillus subtilis subsp. subtilis str. 168

Secondary structure (DSSP, 8-state):
--SS--GGGEEEESEETTEEEEE--STT-S-EE--EEEEHHHHHHHHHHHHHHHHHHHHHSPTTSGGGT-EEEEEEEESS---SS-TTSSTTTTT-EEEEEEEEETTTEEE-TTTTGGG-SSHHHHHHHHHHHHHHHHH-SEEE-TTT-GGGTT-EEEE-SS-S----TT-HHHHHHHHHHHHHHH------SS---HHHHHHHHHHHHHTT--S-TTT-HHHHHHHHHHHHHHHHTT--TTSS--S-SS--TTSPPP-PPP----S---